Protein AF-A0A0H4TMD2-F1 (afdb_monomer_lite)

Foldseek 3Di:
DVVCCCQVPVCVVCVVVPNQKDKFFDDPPDPCVVVCVPVVVVLPWQKAKKKKWFFDPVQLVPDDDDDDDPQKDKDKDDPVNVVDPLCVVVQVVQVVQDVGPVRCRVFWIWIFMDRNHHTQKIWIQSDGDLAETEIDMDGQDPVCPPVCRSLVRVSVRVVVCVVSNHTYIYMDGPPPVVSVVSCVSNRIHDMDMGMMTMGGNDQLVSLLVVLLSCLQPPVNNVSSVVSPVVSVVVHDDALVSLQSVLVSCVSNVVNVSNVVSNVRSVVRPDDDPPPPVDD

Radius of gyration: 20.63 Å; chains: 1; bounding box: 56×35×53 Å

InterPro domains:
  IPR016181 Acyl-CoA N-acyltransferase [SSF55729] (90-201)
  IPR027365 GNAT acetyltransferase YdfB-like [PF12746] (8-197)
  IPR027365 GNAT acetyltransferase YdfB-like [PTHR31143] (60-202)

pLDDT: mean 93.59, 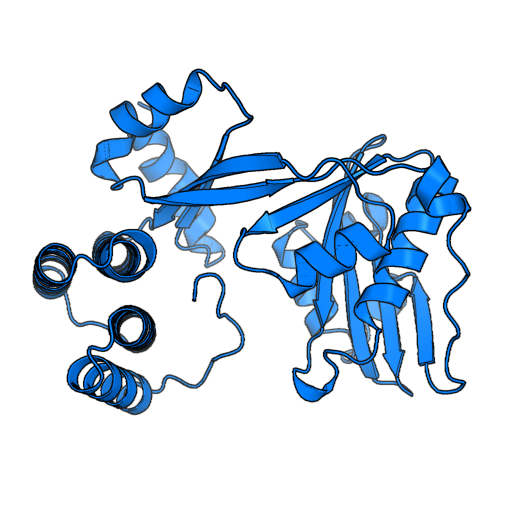std 8.08, range [39.72, 98.75]

Sequence (279 aa):
SLPTFIKEVIAPEAQQIGDDFFQVELLPESKWKQVVEEQLQMFIPKPYTRVTFTFDPESYNKLSKPNMPDEVTVERITIDMLSDKKFAMVRDDIVDFWESTQDFIRNGFGYVVMVHEQVVTSCLSVFATDTDVEIGINTYDLFQRGKGYAWLAARAFLDDCLRQGRTPHWKTEDFRIPSIKLAGKVGFTNLQTYTAYVFPYNELDNFVFTAYHQLRYYSNFYKASEFVQKARTLGDLNAWHHFLLSCGYSLIDRIDLSLKHMNLALDLGWNDVSDIRYV

Secondary structure (DSSP, 8-state):
-HHHHIIIIIHHHHHHTT--EEEEE--TT-THHHHHHHHTGGG--EEEEEEEEEE-HHHHHTSPPPP--TTEEEEE--HHHHTSGGGHHHHHHHHTTSS-HHHHHHH--EEEEEETTEEEEEEEEEEE-SSEEEEEEEE--GGGTTSSHHHHHHHHHHHHHHHHTPEEE-EEETT-HHHHHHHHHTTEEEEEEEEEEEEESSHHHHHHHHHHHHHHHH--HHHHHHHHHHHHHH----HHHHHHHHHHHHTTT-HHHHHHHHHHHHHTT----S--S--

Structure (mmCIF, N/CA/C/O backbone):
data_AF-A0A0H4TMD2-F1
#
_entry.id   AF-A0A0H4TMD2-F1
#
loop_
_atom_site.group_PDB
_atom_site.id
_atom_site.type_symbol
_atom_site.label_atom_id
_atom_site.label_alt_id
_atom_site.label_comp_id
_atom_site.label_asym_id
_atom_site.label_entity_id
_atom_site.label_seq_id
_atom_site.pdbx_PDB_ins_code
_atom_site.Cartn_x
_atom_site.Cartn_y
_atom_site.Cartn_z
_atom_site.occupancy
_atom_site.B_iso_or_equiv
_atom_site.auth_seq_id
_atom_site.auth_comp_id
_atom_site.auth_asym_id
_atom_site.auth_atom_id
_atom_site.pdbx_PDB_model_num
ATOM 1 N N . SER A 1 1 ? 27.228 -12.083 -0.609 1.00 88.88 1 SER A N 1
ATOM 2 C CA . SER A 1 1 ? 27.030 -10.643 -0.314 1.00 88.88 1 SER A CA 1
ATOM 3 C C . SER A 1 1 ? 25.535 -10.369 -0.198 1.00 88.88 1 SER A C 1
ATOM 5 O O . SER A 1 1 ? 24.762 -11.284 -0.469 1.00 88.88 1 SER A O 1
ATOM 7 N N . LEU A 1 2 ? 25.105 -9.161 0.192 1.00 89.69 2 LEU A N 1
ATOM 8 C CA . LEU A 1 2 ? 23.673 -8.831 0.258 1.00 89.69 2 LEU A CA 1
ATOM 9 C C . LEU A 1 2 ? 22.947 -9.068 -1.090 1.00 89.69 2 LEU A C 1
ATOM 11 O O . LEU A 1 2 ? 21.913 -9.732 -1.079 1.00 89.69 2 LEU A O 1
ATOM 15 N N . PRO A 1 3 ? 23.504 -8.680 -2.258 1.00 92.75 3 PRO A N 1
ATOM 16 C CA . PRO A 1 3 ? 22.904 -9.030 -3.545 1.00 92.75 3 PRO A CA 1
ATOM 17 C C . PRO A 1 3 ? 22.761 -10.526 -3.820 1.00 92.75 3 PRO A C 1
ATOM 19 O O . PRO A 1 3 ? 21.748 -10.943 -4.371 1.00 92.75 3 PRO A O 1
ATOM 22 N N . THR A 1 4 ? 23.759 -11.333 -3.443 1.00 94.31 4 THR A N 1
ATOM 23 C CA . THR A 1 4 ? 23.689 -12.797 -3.575 1.00 94.31 4 THR A CA 1
ATOM 24 C C . THR A 1 4 ? 22.532 -13.352 -2.754 1.00 94.31 4 THR A C 1
ATOM 26 O O . THR A 1 4 ? 21.735 -14.113 -3.277 1.00 94.31 4 THR A O 1
ATOM 29 N N . PHE A 1 5 ? 22.397 -12.915 -1.498 1.00 93.94 5 PHE A N 1
ATOM 30 C CA . PHE A 1 5 ? 21.316 -13.364 -0.621 1.00 93.94 5 PHE A CA 1
ATOM 31 C C . PHE A 1 5 ? 19.932 -13.006 -1.183 1.00 93.94 5 PHE A C 1
ATOM 33 O O . PHE A 1 5 ? 19.046 -13.853 -1.221 1.00 93.94 5 PHE A O 1
ATOM 40 N N . ILE A 1 6 ? 19.767 -11.787 -1.705 1.00 93.88 6 ILE A N 1
ATOM 41 C CA . ILE A 1 6 ? 18.520 -11.373 -2.362 1.00 93.88 6 ILE A CA 1
ATOM 42 C C . ILE A 1 6 ? 18.217 -12.261 -3.578 1.00 93.88 6 ILE A C 1
ATOM 44 O O . ILE A 1 6 ? 17.093 -12.721 -3.719 1.00 93.88 6 ILE A O 1
ATOM 48 N N . LYS A 1 7 ? 19.200 -12.526 -4.448 1.00 92.81 7 LYS A N 1
ATOM 49 C CA . LYS A 1 7 ? 18.983 -13.301 -5.684 1.00 92.81 7 LYS A CA 1
ATOM 50 C C . LYS A 1 7 ? 18.773 -14.792 -5.462 1.00 92.81 7 LYS A C 1
ATOM 52 O O . LYS A 1 7 ? 18.050 -15.410 -6.231 1.00 92.81 7 LYS A O 1
ATOM 57 N N . GLU A 1 8 ? 19.464 -15.371 -4.489 1.00 95.06 8 GLU A N 1
ATOM 58 C CA . GLU A 1 8 ? 19.518 -16.825 -4.307 1.00 95.06 8 GLU A CA 1
ATOM 59 C C . GLU A 1 8 ? 18.554 -17.327 -3.229 1.00 95.06 8 GLU A C 1
ATOM 61 O O . GLU A 1 8 ? 18.270 -18.520 -3.202 1.00 95.06 8 GLU A O 1
ATOM 66 N N . VAL A 1 9 ? 18.048 -16.440 -2.363 1.00 94.44 9 VAL A N 1
ATOM 67 C CA . VAL A 1 9 ? 17.140 -16.806 -1.262 1.00 94.44 9 VAL A CA 1
ATOM 68 C C . VAL A 1 9 ? 15.827 -16.034 -1.348 1.00 94.44 9 VAL A C 1
ATOM 70 O O . VAL A 1 9 ? 14.783 -16.640 -1.554 1.00 94.44 9 VAL A O 1
ATOM 73 N N . ILE A 1 10 ? 15.871 -14.698 -1.267 1.00 93.62 10 ILE A N 1
ATOM 74 C CA . ILE A 1 10 ? 14.641 -13.892 -1.164 1.00 93.62 10 ILE A CA 1
ATOM 75 C C . ILE A 1 10 ? 13.818 -13.949 -2.460 1.00 93.62 10 ILE A C 1
ATOM 77 O O . ILE A 1 10 ? 12.627 -14.236 -2.417 1.00 93.62 10 ILE A O 1
ATOM 81 N N . ALA A 1 11 ? 14.443 -13.703 -3.616 1.00 94.06 11 ALA A N 1
ATOM 82 C CA . ALA A 1 11 ? 13.737 -13.656 -4.895 1.00 94.06 11 ALA A CA 1
ATOM 83 C C . ALA A 1 11 ? 13.063 -14.995 -5.251 1.00 94.06 11 ALA A C 1
ATOM 85 O O . ALA A 1 11 ? 11.878 -14.973 -5.575 1.00 94.06 11 ALA A O 1
ATOM 86 N N . PRO A 1 12 ? 13.734 -16.163 -5.142 1.00 94.38 12 PRO A N 1
ATOM 87 C CA . PRO A 1 12 ? 13.090 -17.442 -5.436 1.00 94.38 12 PRO A CA 1
ATOM 88 C C . PRO A 1 12 ? 11.914 -17.781 -4.514 1.00 94.38 12 PRO A C 1
ATOM 90 O O . PRO A 1 12 ? 10.987 -18.451 -4.961 1.00 94.38 12 PRO A O 1
ATOM 93 N N . GLU A 1 13 ? 11.947 -17.364 -3.245 1.00 92.81 13 GLU A N 1
ATOM 94 C CA . GLU A 1 13 ? 10.841 -17.569 -2.299 1.00 92.81 13 GLU A CA 1
ATOM 95 C C . GLU A 1 13 ? 9.658 -16.646 -2.618 1.00 92.81 13 GLU A C 1
ATOM 97 O O . GLU A 1 13 ? 8.529 -17.115 -2.747 1.00 92.81 13 GLU A O 1
ATOM 102 N N . ALA A 1 14 ? 9.919 -15.355 -2.836 1.00 91.62 14 ALA A N 1
ATOM 103 C CA . ALA A 1 14 ? 8.898 -14.364 -3.176 1.00 91.62 14 ALA A CA 1
ATOM 104 C C . ALA A 1 14 ? 8.180 -14.696 -4.499 1.00 91.62 14 ALA A C 1
ATOM 106 O O . ALA A 1 14 ? 6.953 -14.688 -4.586 1.00 91.62 14 ALA A O 1
ATOM 107 N N . GLN A 1 15 ? 8.933 -15.114 -5.519 1.00 90.56 15 GLN A N 1
ATOM 108 C CA . GLN A 1 15 ? 8.369 -15.464 -6.824 1.00 90.56 15 GLN A CA 1
ATOM 109 C C . GLN A 1 15 ? 7.468 -16.710 -6.787 1.00 90.56 15 GLN A C 1
ATOM 111 O O . GLN A 1 15 ? 6.578 -16.837 -7.626 1.00 90.56 15 GLN A O 1
ATOM 116 N N . GLN A 1 16 ? 7.643 -17.623 -5.821 1.00 90.25 16 GLN A N 1
ATOM 117 C CA . GLN A 1 16 ? 6.749 -18.783 -5.663 1.00 90.25 16 GLN A CA 1
ATOM 118 C C . GLN A 1 16 ? 5.335 -18.385 -5.233 1.00 90.25 16 GLN A C 1
ATOM 120 O O . GLN A 1 16 ? 4.387 -19.113 -5.528 1.00 90.25 16 GLN A O 1
ATOM 125 N N . ILE A 1 17 ? 5.198 -17.240 -4.565 1.00 85.81 17 ILE A N 1
ATOM 126 C CA . ILE A 1 17 ? 3.915 -16.693 -4.115 1.00 85.81 17 ILE A CA 1
ATOM 127 C C . ILE A 1 17 ? 3.437 -15.523 -4.988 1.00 85.81 17 ILE A C 1
ATOM 129 O O . ILE A 1 17 ? 2.435 -14.895 -4.669 1.00 85.81 17 ILE A O 1
ATOM 133 N N . GLY A 1 18 ? 4.117 -15.255 -6.110 1.00 86.12 18 GLY A N 1
ATOM 134 C CA . GLY A 1 18 ? 3.751 -14.191 -7.047 1.00 86.12 18 GLY A CA 1
ATOM 135 C C . GLY A 1 18 ? 4.152 -12.781 -6.604 1.00 86.12 18 GLY A C 1
ATOM 136 O O . GLY A 1 18 ? 3.584 -11.812 -7.104 1.00 86.12 18 GLY A O 1
ATOM 137 N N . ASP A 1 19 ? 5.106 -12.650 -5.678 1.00 87.75 19 ASP A N 1
ATOM 138 C CA . ASP A 1 19 ? 5.681 -11.358 -5.306 1.00 87.75 19 ASP A CA 1
ATOM 139 C C . ASP A 1 19 ? 6.945 -11.078 -6.138 1.00 87.75 19 ASP A C 1
ATOM 141 O O . ASP A 1 19 ? 7.992 -11.714 -5.984 1.00 87.75 19 ASP A O 1
ATOM 145 N N . ASP A 1 20 ? 6.827 -10.137 -7.075 1.00 89.69 20 ASP A N 1
ATOM 146 C CA . ASP A 1 20 ? 7.828 -9.874 -8.117 1.00 89.69 20 ASP A CA 1
ATOM 147 C C . ASP A 1 20 ? 8.862 -8.800 -7.735 1.00 89.69 20 ASP A C 1
ATOM 149 O O . ASP A 1 20 ? 9.766 -8.470 -8.518 1.00 89.69 20 ASP A O 1
ATOM 153 N N . PHE A 1 21 ? 8.770 -8.246 -6.527 1.00 91.81 21 PHE A N 1
ATOM 154 C CA . PHE A 1 21 ? 9.709 -7.247 -6.035 1.00 91.81 21 PHE A CA 1
ATOM 155 C C . PHE A 1 21 ? 9.946 -7.380 -4.529 1.00 91.81 21 PHE A C 1
ATOM 157 O O . PHE A 1 21 ? 9.275 -8.119 -3.826 1.00 91.81 21 PHE A O 1
ATOM 164 N N . PHE A 1 22 ? 10.918 -6.632 -4.013 1.00 92.19 22 PHE A N 1
ATOM 165 C CA . PHE A 1 22 ? 11.009 -6.360 -2.581 1.00 92.19 22 PHE A CA 1
ATOM 166 C C . PHE A 1 22 ? 11.066 -4.866 -2.314 1.00 92.19 22 PHE A C 1
ATOM 168 O O . PHE A 1 22 ? 11.487 -4.062 -3.156 1.00 92.19 22 PHE A O 1
ATOM 175 N N . GLN A 1 23 ? 10.666 -4.504 -1.101 1.00 92.31 23 GLN A N 1
ATOM 176 C CA . GLN A 1 23 ? 10.710 -3.144 -0.601 1.00 92.31 23 GLN A CA 1
ATOM 177 C C . GLN A 1 23 ? 11.658 -3.055 0.598 1.00 92.31 23 GLN A C 1
ATOM 179 O O . GLN A 1 23 ? 11.694 -3.935 1.453 1.00 92.31 23 GLN A O 1
ATOM 184 N N . VAL A 1 24 ? 12.417 -1.964 0.679 1.00 92.75 24 VAL A N 1
ATOM 185 C CA . VAL A 1 24 ? 13.227 -1.633 1.856 1.00 92.75 24 VAL A CA 1
ATOM 186 C C . VAL A 1 24 ? 12.766 -0.295 2.404 1.00 92.75 24 VAL A C 1
ATOM 188 O O . VAL A 1 24 ? 12.862 0.726 1.724 1.00 92.75 24 VAL A O 1
ATOM 191 N N . GLU A 1 25 ? 12.289 -0.293 3.643 1.00 91.62 25 GLU A N 1
ATOM 192 C CA . GLU A 1 25 ? 11.924 0.915 4.379 1.00 91.62 25 GLU A CA 1
ATOM 193 C C . GLU A 1 25 ? 13.035 1.299 5.352 1.00 91.62 25 GLU A C 1
ATOM 195 O O . GLU A 1 25 ? 13.487 0.482 6.154 1.00 91.62 25 GLU A O 1
ATOM 200 N N . LEU A 1 26 ? 13.493 2.549 5.281 1.00 88.19 26 LEU A N 1
ATOM 201 C CA . LEU A 1 26 ? 14.533 3.054 6.167 1.00 88.19 26 LEU A CA 1
ATOM 202 C C . LEU A 1 26 ? 13.932 4.020 7.177 1.00 88.19 26 LEU A C 1
ATOM 204 O O . LEU A 1 26 ? 13.277 4.989 6.799 1.00 88.19 26 LEU A O 1
ATOM 208 N N . LEU A 1 27 ? 14.225 3.804 8.459 1.00 79.56 27 LEU A N 1
ATOM 209 C CA . LEU A 1 27 ? 13.929 4.805 9.480 1.00 79.56 27 LEU A CA 1
ATOM 210 C C . LEU A 1 27 ? 14.630 6.137 9.149 1.00 79.56 27 LEU A C 1
ATOM 212 O O . LEU A 1 27 ? 15.712 6.125 8.539 1.00 79.56 27 LEU A O 1
ATOM 216 N N . PRO A 1 28 ? 14.055 7.280 9.568 1.00 73.50 28 PRO A N 1
ATOM 217 C CA . PRO A 1 28 ? 14.739 8.565 9.497 1.00 73.50 28 PRO A CA 1
ATOM 218 C C . PRO A 1 28 ? 16.165 8.469 10.061 1.00 73.50 28 PRO A C 1
ATOM 220 O O . PRO A 1 28 ? 16.400 7.786 11.055 1.00 73.50 28 PRO A O 1
ATOM 223 N N . GLU A 1 29 ? 17.124 9.123 9.398 1.00 74.94 29 GLU A N 1
ATOM 224 C CA . GLU A 1 29 ? 18.547 9.161 9.797 1.00 74.94 29 GLU A CA 1
ATOM 225 C C . GLU A 1 29 ? 19.286 7.805 9.778 1.00 74.94 29 GLU A C 1
ATOM 227 O O . GLU A 1 29 ? 20.385 7.661 10.319 1.00 74.94 29 GLU A O 1
ATOM 232 N N . SER A 1 30 ? 18.727 6.795 9.106 1.00 81.00 30 SER A N 1
ATOM 233 C CA . SER A 1 30 ? 19.354 5.479 9.012 1.00 81.00 30 SER A CA 1
ATOM 234 C C . SER A 1 30 ? 20.681 5.497 8.241 1.00 81.00 30 SER A C 1
ATOM 236 O O . SER A 1 30 ? 20.748 5.858 7.062 1.00 81.00 30 SER A O 1
ATOM 238 N N . LYS A 1 31 ? 21.736 4.967 8.876 1.00 85.88 31 LYS A N 1
ATOM 239 C CA . LYS A 1 31 ? 23.043 4.695 8.242 1.00 85.88 31 LYS A CA 1
ATOM 240 C C . LYS A 1 31 ? 22.951 3.681 7.093 1.00 85.88 31 LYS A C 1
ATOM 242 O O . LYS A 1 31 ? 23.865 3.593 6.279 1.00 85.88 31 LYS A O 1
ATOM 247 N N . TRP A 1 32 ? 21.849 2.934 7.003 1.00 89.38 32 TRP A N 1
ATOM 248 C CA . TRP A 1 32 ? 21.624 1.946 5.949 1.00 89.38 32 TRP A CA 1
ATOM 249 C C . TRP A 1 32 ? 21.330 2.561 4.585 1.00 89.38 32 TRP A C 1
ATOM 251 O O . TRP A 1 32 ? 21.426 1.847 3.590 1.00 89.38 32 TRP A O 1
ATOM 261 N N . LYS A 1 33 ? 21.036 3.867 4.503 1.00 89.38 33 LYS A N 1
ATOM 262 C CA . LYS A 1 33 ? 20.810 4.532 3.214 1.00 89.38 33 LYS A CA 1
ATOM 263 C C . LYS A 1 33 ? 21.987 4.327 2.262 1.00 89.38 33 LYS A C 1
ATOM 265 O O . LYS A 1 33 ? 21.790 3.856 1.148 1.00 89.38 33 LYS A O 1
ATOM 270 N N . GLN A 1 34 ? 23.200 4.600 2.738 1.00 89.44 34 GLN A N 1
ATOM 271 C CA . GLN A 1 34 ? 24.413 4.418 1.945 1.00 89.44 34 GLN A CA 1
ATOM 272 C C . GLN A 1 34 ? 24.611 2.946 1.555 1.00 89.44 34 GLN A C 1
ATOM 274 O O . GLN A 1 34 ? 24.936 2.650 0.413 1.00 89.44 34 GLN A O 1
ATOM 279 N N . VAL A 1 35 ? 24.338 2.009 2.469 1.00 90.81 35 VAL A N 1
ATOM 280 C CA . VAL A 1 35 ? 24.452 0.569 2.185 1.00 90.81 35 VAL A CA 1
ATOM 281 C C . VAL A 1 35 ? 23.502 0.144 1.064 1.00 90.81 35 VAL A C 1
ATOM 283 O O . VAL A 1 35 ? 23.914 -0.589 0.170 1.00 90.81 35 VAL A O 1
ATOM 286 N N . VAL A 1 36 ? 22.255 0.619 1.080 1.00 92.12 36 VAL A N 1
ATOM 287 C CA . VAL A 1 36 ? 21.276 0.349 0.020 1.00 92.12 36 VAL A CA 1
ATOM 288 C C . VAL A 1 36 ? 21.731 0.961 -1.307 1.00 92.12 36 VAL A C 1
ATOM 290 O O . VAL A 1 36 ? 21.777 0.267 -2.321 1.00 92.12 36 VAL A O 1
ATOM 293 N N . GLU A 1 37 ? 22.113 2.238 -1.305 1.00 89.94 37 GLU A N 1
ATOM 294 C CA . GLU A 1 37 ? 22.509 2.968 -2.516 1.00 89.94 37 GLU A CA 1
ATOM 295 C C . GLU A 1 37 ? 23.842 2.491 -3.115 1.00 89.94 37 GLU A C 1
ATOM 297 O O . GLU A 1 37 ? 24.061 2.687 -4.307 1.00 89.94 37 GLU A O 1
ATOM 302 N N . GLU A 1 38 ? 24.725 1.856 -2.338 1.00 91.62 38 GLU A N 1
ATOM 303 C CA . GLU A 1 38 ? 26.017 1.337 -2.811 1.00 91.62 38 GLU A CA 1
ATOM 304 C C . GLU A 1 38 ? 25.982 -0.166 -3.100 1.00 91.62 38 GLU A C 1
ATOM 306 O O . GLU A 1 38 ? 26.404 -0.602 -4.171 1.00 91.62 38 GLU A O 1
ATOM 311 N N . GLN A 1 39 ? 25.467 -0.985 -2.178 1.00 93.62 39 GLN A N 1
ATOM 312 C CA . GLN A 1 39 ? 25.512 -2.442 -2.335 1.00 93.62 39 GLN A CA 1
ATOM 313 C C . GLN A 1 39 ? 24.403 -2.981 -3.237 1.00 93.62 39 GLN A C 1
ATOM 315 O O . GLN A 1 39 ? 24.572 -4.060 -3.803 1.00 93.62 39 GLN A O 1
ATOM 320 N N . LEU A 1 40 ? 23.288 -2.258 -3.401 1.00 93.62 40 LEU A N 1
ATOM 321 C CA . LEU A 1 40 ? 22.152 -2.696 -4.223 1.00 93.62 40 LEU A CA 1
ATOM 322 C C . LEU A 1 40 ? 22.054 -1.967 -5.569 1.00 93.62 40 LEU A C 1
ATOM 324 O O . LEU A 1 40 ? 21.030 -2.070 -6.242 1.00 93.62 40 LEU A O 1
ATOM 328 N N . GLN A 1 41 ? 23.117 -1.286 -6.016 1.00 92.62 41 GLN A N 1
ATOM 329 C CA . GLN A 1 41 ? 23.139 -0.559 -7.298 1.00 92.62 41 GLN A CA 1
ATOM 330 C C . GLN A 1 41 ? 22.732 -1.418 -8.493 1.00 92.62 41 GLN A C 1
ATOM 332 O O . GLN A 1 41 ? 22.067 -0.930 -9.405 1.00 92.62 41 GLN A O 1
ATOM 337 N N . MET A 1 42 ? 23.085 -2.705 -8.474 1.00 90.62 42 MET A N 1
ATOM 338 C CA . MET A 1 42 ? 22.736 -3.629 -9.552 1.00 90.62 42 MET A CA 1
ATOM 339 C C . MET A 1 42 ? 21.225 -3.855 -9.707 1.00 90.62 42 MET A C 1
ATOM 341 O O . MET A 1 42 ? 20.784 -4.251 -10.778 1.00 90.62 42 MET A O 1
ATOM 345 N N . PHE A 1 43 ? 20.436 -3.590 -8.662 1.00 92.88 43 PHE A N 1
ATOM 346 C CA . PHE A 1 43 ? 18.973 -3.646 -8.705 1.00 92.88 43 PHE A CA 1
ATOM 347 C C . PHE A 1 43 ? 18.342 -2.287 -9.033 1.00 92.88 43 PHE A C 1
ATOM 349 O O . PHE A 1 43 ? 17.119 -2.177 -9.081 1.00 92.88 43 PHE A O 1
ATOM 356 N N . ILE A 1 44 ? 19.161 -1.262 -9.296 1.00 95.56 44 ILE A N 1
ATOM 357 C CA . ILE A 1 44 ? 18.741 0.098 -9.652 1.00 95.56 44 ILE A CA 1
ATOM 358 C C . ILE A 1 44 ? 17.782 0.653 -8.585 1.00 95.56 44 ILE A C 1
ATOM 360 O O . ILE A 1 44 ? 16.577 0.712 -8.827 1.00 95.56 44 ILE A O 1
ATOM 364 N N . PRO A 1 45 ? 18.266 1.026 -7.386 1.00 94.44 45 PRO A N 1
ATOM 365 C CA . PRO A 1 45 ? 17.404 1.470 -6.294 1.00 94.44 45 PRO A CA 1
ATOM 366 C C . PRO A 1 45 ? 16.468 2.601 -6.735 1.00 94.44 45 PRO A C 1
ATOM 368 O O . PRO A 1 45 ? 16.918 3.614 -7.269 1.00 94.44 45 PRO A O 1
ATOM 371 N N . LYS A 1 46 ? 15.162 2.422 -6.522 1.00 94.38 46 LYS A N 1
ATOM 372 C CA . LYS A 1 46 ? 14.127 3.403 -6.878 1.00 94.38 46 LYS A CA 1
ATOM 373 C C . LYS A 1 46 ? 13.559 4.016 -5.599 1.00 94.38 46 LYS A C 1
ATOM 375 O O . LYS A 1 46 ? 12.673 3.407 -4.998 1.00 94.38 46 LYS A O 1
ATOM 380 N N . PRO A 1 47 ? 14.094 5.163 -5.140 1.00 93.81 47 PRO A N 1
ATOM 381 C CA . PRO A 1 47 ? 13.642 5.787 -3.906 1.00 93.81 47 PRO A CA 1
ATOM 382 C C . PRO A 1 47 ? 12.252 6.397 -4.080 1.00 93.81 47 PRO A C 1
ATOM 384 O O . PRO A 1 47 ? 11.960 7.012 -5.105 1.00 93.81 47 PRO A O 1
ATOM 387 N N . TYR A 1 48 ? 11.414 6.295 -3.060 1.00 92.75 48 TYR A N 1
ATOM 388 C CA . TYR A 1 48 ? 10.155 7.024 -2.972 1.00 92.75 48 TYR A CA 1
ATOM 389 C C . TYR A 1 48 ? 9.858 7.419 -1.527 1.00 92.75 48 TYR A C 1
ATOM 391 O O . TYR A 1 48 ? 10.468 6.913 -0.579 1.00 92.75 48 TYR A O 1
ATOM 399 N N . THR A 1 49 ? 8.941 8.367 -1.367 1.00 92.75 49 THR A N 1
ATOM 400 C CA . THR A 1 49 ? 8.588 8.921 -0.063 1.00 92.75 49 THR A CA 1
ATOM 401 C C . THR A 1 49 ? 7.448 8.130 0.559 1.00 92.75 49 THR A C 1
ATOM 403 O O . THR A 1 49 ? 6.383 7.958 -0.038 1.00 92.75 49 THR A O 1
ATOM 406 N N . ARG A 1 50 ? 7.655 7.702 1.801 1.00 93.94 50 ARG A N 1
ATOM 407 C CA . ARG A 1 50 ? 6.596 7.218 2.679 1.00 93.94 50 ARG A CA 1
ATOM 408 C C . ARG A 1 50 ? 6.314 8.225 3.774 1.00 93.94 50 ARG A C 1
ATOM 410 O O . ARG A 1 50 ? 7.147 9.067 4.109 1.00 93.94 50 ARG A O 1
ATOM 417 N N . VAL A 1 51 ? 5.119 8.112 4.325 1.00 94.94 51 VAL A N 1
ATOM 418 C CA . VAL A 1 51 ? 4.605 8.916 5.420 1.00 94.94 51 VAL A CA 1
ATOM 419 C C . VAL A 1 51 ? 4.281 7.992 6.581 1.00 94.94 51 VAL A C 1
ATOM 421 O O . VAL A 1 51 ? 3.647 6.957 6.384 1.00 94.94 51 VAL A O 1
ATOM 424 N N . THR A 1 52 ? 4.693 8.384 7.781 1.00 95.50 52 THR A N 1
ATOM 425 C CA . THR A 1 52 ? 4.316 7.746 9.045 1.00 95.50 52 THR A CA 1
ATOM 426 C C . THR A 1 52 ? 3.716 8.780 9.984 1.00 95.50 52 THR A C 1
ATOM 428 O O . THR A 1 52 ? 3.956 9.983 9.846 1.00 95.50 52 THR A O 1
ATOM 431 N N . PHE A 1 53 ? 2.955 8.298 10.958 1.00 96.25 53 PHE A N 1
ATOM 432 C CA . PHE A 1 53 ? 2.307 9.122 11.966 1.00 96.25 53 PHE A CA 1
ATOM 433 C C . PHE A 1 53 ? 2.551 8.573 13.370 1.00 96.25 53 PHE A C 1
ATOM 435 O O . PHE A 1 53 ? 2.990 7.438 13.545 1.00 96.25 53 PHE A O 1
ATOM 442 N N . THR A 1 54 ? 2.210 9.369 14.378 1.00 97.06 54 THR A N 1
ATOM 443 C CA . THR A 1 54 ? 2.130 8.939 15.775 1.00 97.06 54 THR A CA 1
ATOM 444 C C . THR A 1 54 ? 0.680 8.984 16.231 1.00 97.06 54 THR A C 1
ATOM 446 O O . THR A 1 54 ? 0.020 10.015 16.099 1.00 97.06 54 THR A O 1
ATOM 449 N N . PHE A 1 55 ? 0.168 7.879 16.767 1.00 98.12 55 PHE A N 1
ATOM 450 C CA . PHE A 1 55 ? -1.167 7.860 17.353 1.00 98.12 55 PHE A CA 1
ATOM 451 C C . PHE A 1 55 ? -1.190 8.650 18.666 1.00 98.12 55 PHE A C 1
ATOM 453 O O . PHE A 1 55 ? -0.337 8.438 19.525 1.00 98.12 55 PHE A O 1
ATOM 460 N N . ASP A 1 56 ? -2.163 9.549 18.822 1.00 97.50 56 ASP A N 1
ATOM 461 C CA . ASP A 1 56 ? -2.394 10.303 20.055 1.00 97.50 56 ASP A CA 1
ATOM 462 C C . ASP A 1 56 ? -3.712 9.847 20.715 1.00 97.50 56 ASP A C 1
ATOM 464 O O . ASP A 1 56 ? -4.798 10.300 20.321 1.00 97.50 56 ASP A O 1
ATOM 468 N N . PRO A 1 57 ? -3.641 8.970 21.738 1.00 96.00 57 PRO A N 1
ATOM 469 C CA . PRO A 1 57 ? -4.812 8.490 22.465 1.00 96.00 57 PRO A CA 1
ATOM 470 C C . PRO A 1 57 ? -5.658 9.608 23.079 1.00 96.00 57 PRO A C 1
ATOM 472 O O . PRO A 1 57 ? -6.884 9.494 23.132 1.00 96.00 57 PRO A O 1
ATOM 475 N N . GLU A 1 58 ? -5.044 10.698 23.547 1.00 94.56 58 GLU A N 1
ATOM 476 C CA . GLU A 1 58 ? -5.786 11.784 24.187 1.00 94.56 58 GLU A CA 1
ATOM 477 C C . GLU A 1 58 ? -6.621 12.556 23.174 1.00 94.56 58 GLU A C 1
ATOM 479 O O . GLU A 1 58 ? -7.796 12.842 23.427 1.00 94.56 58 GLU A O 1
ATOM 484 N N . SER A 1 59 ? -6.035 12.888 22.022 1.00 92.62 59 SER A N 1
ATOM 485 C CA . SER A 1 59 ? -6.776 13.507 20.923 1.00 92.62 59 SER A CA 1
ATOM 486 C C . SER A 1 59 ? -7.859 12.572 20.395 1.00 92.62 59 SER A C 1
ATOM 488 O O . SER A 1 59 ? -8.990 13.009 20.187 1.00 92.62 59 SER A O 1
ATOM 490 N N . TYR A 1 60 ? -7.557 11.279 20.252 1.00 96.44 60 TYR A N 1
ATOM 491 C CA . TYR A 1 60 ? -8.512 10.274 19.789 1.00 96.44 60 TYR A CA 1
ATOM 492 C C . TYR A 1 60 ? -9.746 10.143 20.692 1.00 96.44 60 TYR A C 1
ATOM 494 O O . TYR A 1 60 ? -10.874 10.072 20.193 1.00 96.44 60 TYR A O 1
ATOM 502 N N . ASN A 1 61 ? -9.540 10.139 22.013 1.00 94.38 61 ASN A N 1
ATOM 503 C CA . ASN A 1 61 ? -10.606 10.013 23.011 1.00 94.38 61 ASN A CA 1
ATOM 504 C C . ASN A 1 61 ? -11.529 11.240 23.069 1.00 94.38 61 ASN A C 1
ATOM 506 O O . ASN A 1 61 ? -12.657 11.136 23.549 1.00 94.38 61 ASN A O 1
ATOM 510 N N . LYS A 1 62 ? -11.077 12.396 22.567 1.00 93.94 62 LYS A N 1
ATOM 511 C CA . LYS A 1 62 ? -11.883 13.624 22.458 1.00 93.94 62 LYS A CA 1
ATOM 512 C C . LYS A 1 62 ? -12.744 13.663 21.189 1.00 93.94 62 LYS A C 1
ATOM 514 O O . LYS A 1 62 ? -13.611 14.529 21.079 1.00 93.94 62 LYS A O 1
ATOM 519 N N . LEU A 1 63 ? -12.512 12.768 20.225 1.00 94.12 63 LEU A N 1
ATOM 520 C CA . LEU A 1 63 ? -13.271 12.735 18.975 1.00 94.12 63 LEU A CA 1
ATOM 521 C C . LEU A 1 63 ? -14.718 12.296 19.221 1.00 94.12 63 LEU A C 1
ATOM 523 O O . LEU A 1 63 ? -14.993 11.388 20.008 1.00 94.12 63 LEU A O 1
ATOM 527 N N . SER A 1 64 ? -15.653 12.915 18.500 1.00 88.94 64 SER A N 1
ATOM 528 C CA . SER A 1 64 ? -17.046 12.481 18.512 1.00 88.94 64 SER A CA 1
ATOM 529 C C . SER A 1 64 ? -17.178 11.080 17.922 1.00 88.94 64 SER A C 1
ATOM 531 O O . SER A 1 64 ? -16.492 10.706 16.965 1.00 88.94 64 SER A O 1
ATOM 533 N N . LYS A 1 65 ? -18.095 10.297 18.495 1.00 84.94 65 LYS A N 1
ATOM 534 C CA . LYS A 1 65 ? -18.432 8.990 17.939 1.00 84.94 65 LYS A CA 1
ATOM 535 C C . LYS A 1 65 ? -19.025 9.167 16.539 1.00 84.94 65 LYS A C 1
ATOM 537 O O . LYS A 1 65 ? -19.821 10.088 16.332 1.00 84.94 65 LYS A O 1
ATOM 542 N N . PRO A 1 66 ? -18.657 8.301 15.586 1.00 83.00 66 PRO A N 1
ATOM 543 C CA . PRO A 1 66 ? -19.273 8.321 14.276 1.00 83.00 66 PRO A CA 1
ATOM 544 C C . PRO A 1 66 ? -20.774 8.047 14.372 1.00 83.00 66 PRO A C 1
ATOM 546 O O . PRO A 1 66 ? -21.193 7.157 15.109 1.00 83.00 66 PRO A O 1
ATOM 549 N N . ASN A 1 67 ? -21.574 8.797 13.610 1.00 84.69 67 ASN A N 1
ATOM 550 C CA . ASN A 1 67 ? -22.959 8.411 13.373 1.00 84.69 67 ASN A CA 1
ATOM 551 C C . ASN A 1 67 ? -22.982 7.251 12.373 1.00 84.69 67 ASN A C 1
ATOM 553 O O . ASN A 1 67 ? -22.241 7.280 11.386 1.00 84.69 67 ASN A O 1
ATOM 557 N N . MET A 1 68 ? -23.822 6.256 12.629 1.00 86.69 68 MET A N 1
ATOM 558 C CA . MET A 1 68 ? -23.924 5.047 11.820 1.00 86.69 68 MET A CA 1
ATOM 559 C C . MET A 1 68 ? -25.320 4.999 11.197 1.00 86.69 68 MET A C 1
ATOM 561 O O . MET A 1 68 ? -26.291 5.071 11.948 1.00 86.69 68 MET A O 1
ATOM 565 N N . PRO A 1 69 ? -25.440 4.944 9.859 1.00 86.69 69 PRO A N 1
ATOM 566 C CA . PRO A 1 69 ? -26.722 4.685 9.211 1.00 86.69 69 PRO A CA 1
ATOM 567 C C . PRO A 1 69 ? -27.273 3.312 9.614 1.00 86.69 69 PRO A C 1
ATOM 569 O O . PRO A 1 69 ? -26.490 2.402 9.887 1.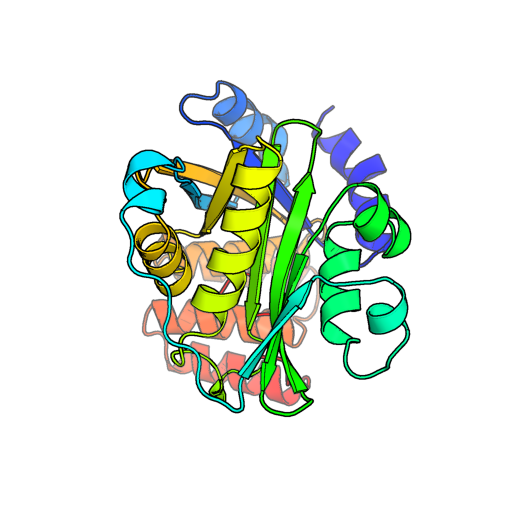00 86.69 69 PRO A O 1
ATOM 572 N N . ASP A 1 70 ? -28.597 3.158 9.615 1.00 87.62 70 ASP A N 1
ATOM 573 C CA . ASP A 1 70 ? -29.271 1.932 10.068 1.00 87.62 70 ASP A CA 1
ATOM 574 C C . ASP A 1 70 ? -28.891 0.702 9.220 1.00 87.62 70 ASP A C 1
ATOM 576 O O . ASP A 1 70 ? -28.861 -0.421 9.717 1.00 87.62 70 ASP A O 1
ATOM 580 N N . GLU A 1 71 ? -28.573 0.906 7.940 1.00 93.12 71 GLU A N 1
ATOM 581 C CA . GLU A 1 71 ? -28.178 -0.140 6.993 1.00 93.12 71 GLU A CA 1
ATOM 582 C C . GLU A 1 71 ? -26.695 -0.545 7.070 1.00 93.12 71 GLU A C 1
ATOM 584 O O . GLU A 1 71 ? -26.245 -1.388 6.286 1.00 93.12 71 GLU A O 1
ATOM 589 N N . VAL A 1 72 ? -25.920 0.077 7.962 1.00 96.12 72 VAL A N 1
ATOM 590 C CA . VAL A 1 72 ? -24.476 -0.138 8.095 1.00 96.12 72 VAL A CA 1
ATOM 591 C C . VAL A 1 72 ? -24.179 -0.868 9.395 1.00 96.12 72 VAL A C 1
ATOM 593 O O . VAL A 1 72 ? -24.577 -0.419 10.466 1.00 96.12 72 VAL A O 1
ATOM 596 N N . THR A 1 73 ? -23.401 -1.947 9.322 1.00 96.69 73 THR A N 1
ATOM 597 C CA . THR A 1 73 ? -22.853 -2.614 10.510 1.00 96.69 73 THR A CA 1
ATOM 598 C C . THR A 1 73 ? -21.331 -2.570 10.502 1.00 96.69 73 THR A C 1
ATOM 600 O O . THR A 1 73 ? -20.688 -2.523 9.451 1.00 96.69 73 THR A O 1
ATOM 603 N N . VAL A 1 74 ? -20.742 -2.556 11.698 1.00 97.62 74 VAL A N 1
ATOM 604 C CA . VAL A 1 74 ? -19.297 -2.693 11.900 1.00 97.62 74 VAL A CA 1
ATOM 605 C C . VAL A 1 74 ? -19.070 -3.911 12.775 1.00 97.62 74 VAL A C 1
ATOM 607 O O . VAL A 1 74 ? -19.505 -3.940 13.926 1.00 97.62 74 VAL A O 1
ATOM 610 N N . GLU A 1 75 ? -18.406 -4.922 12.232 1.00 97.75 75 GLU A N 1
ATOM 611 C CA . GLU A 1 75 ? -18.313 -6.238 12.860 1.00 97.75 75 GLU A CA 1
ATOM 612 C C . GLU A 1 75 ? -16.858 -6.671 12.996 1.00 97.75 75 GLU A C 1
ATOM 614 O O . GLU A 1 75 ? -16.045 -6.473 12.091 1.00 97.75 75 GLU A O 1
ATOM 619 N N . ARG A 1 76 ? -16.515 -7.259 14.147 1.00 98.44 76 ARG A N 1
ATOM 620 C CA . ARG A 1 76 ? -15.202 -7.876 14.349 1.00 98.44 76 ARG A CA 1
ATOM 621 C C . ARG A 1 76 ? -15.132 -9.144 13.508 1.00 98.44 76 ARG A C 1
ATOM 623 O O . ARG A 1 76 ? -16.027 -9.980 13.594 1.00 98.44 76 ARG A O 1
ATOM 630 N N . ILE A 1 77 ? -14.048 -9.305 12.760 1.00 98.56 77 ILE A N 1
ATOM 631 C CA . ILE A 1 77 ? -13.828 -10.490 11.931 1.00 98.56 77 ILE A CA 1
ATOM 632 C C . ILE A 1 77 ? -13.685 -11.721 12.831 1.00 98.56 77 ILE A C 1
ATOM 634 O O . ILE A 1 77 ? -12.904 -11.723 13.786 1.00 98.56 77 ILE A O 1
ATOM 638 N N . THR A 1 78 ? -14.428 -12.776 12.504 1.00 98.19 78 THR A N 1
ATOM 639 C CA . THR A 1 78 ? -14.351 -14.087 13.159 1.00 98.19 78 THR A CA 1
ATOM 640 C C . THR A 1 78 ? -13.994 -15.171 12.148 1.00 98.19 78 THR A C 1
ATOM 642 O O . THR A 1 78 ? -14.152 -14.992 10.941 1.00 98.19 78 THR A O 1
ATOM 645 N N . ILE A 1 79 ? -13.539 -16.327 12.633 1.00 96.69 79 ILE A N 1
ATOM 646 C CA . ILE A 1 79 ? -13.226 -17.462 11.756 1.00 96.69 79 ILE A CA 1
ATOM 647 C C . ILE A 1 79 ? -14.464 -17.980 10.998 1.00 96.69 79 ILE A C 1
ATOM 649 O O . ILE A 1 79 ? -14.361 -18.351 9.830 1.00 96.69 79 ILE A O 1
ATOM 653 N N . ASP A 1 80 ? -15.645 -17.930 11.624 1.00 97.31 80 ASP A N 1
ATOM 654 C CA . ASP A 1 80 ? -16.903 -18.359 11.003 1.00 97.31 80 ASP A CA 1
ATOM 655 C C . ASP A 1 80 ? -17.277 -17.454 9.824 1.00 97.31 80 ASP A C 1
ATOM 657 O O . ASP A 1 80 ? -17.668 -17.945 8.765 1.00 97.31 80 ASP A O 1
ATOM 661 N N . MET A 1 81 ? -17.078 -16.136 9.962 1.00 97.56 81 MET A N 1
ATOM 662 C CA . MET A 1 81 ? -17.260 -15.187 8.858 1.00 97.56 81 MET A CA 1
ATOM 663 C C . MET A 1 81 ? -16.352 -15.530 7.681 1.00 97.56 81 MET A C 1
ATOM 665 O O . MET A 1 81 ? -16.808 -15.591 6.542 1.00 97.56 81 MET A O 1
ATOM 669 N N . LEU A 1 82 ? -15.078 -15.825 7.950 1.00 97.50 82 LEU A N 1
ATOM 670 C CA . LEU A 1 82 ? -14.106 -16.150 6.907 1.00 97.50 82 LEU A CA 1
ATOM 671 C C . LEU A 1 82 ? -14.425 -17.458 6.165 1.00 97.50 82 LEU A C 1
ATOM 673 O O . LEU A 1 82 ? -13.840 -17.693 5.115 1.00 97.50 82 LEU A O 1
ATOM 677 N N . SER A 1 83 ? -15.377 -18.273 6.623 1.00 95.88 83 SER A N 1
ATOM 678 C CA . SER A 1 83 ? -15.850 -19.449 5.875 1.00 95.88 83 SER A CA 1
ATOM 679 C C . SER A 1 83 ? -16.890 -19.108 4.794 1.00 95.88 83 SER A C 1
ATOM 681 O O . SER A 1 83 ? -17.120 -19.904 3.883 1.00 95.88 83 SER A O 1
ATOM 683 N N . ASP A 1 84 ? -17.514 -17.927 4.848 1.00 96.94 84 ASP A N 1
ATOM 684 C CA . ASP A 1 84 ? -18.518 -17.485 3.874 1.00 96.94 84 ASP A CA 1
ATOM 685 C C . ASP A 1 84 ? -17.852 -16.842 2.641 1.00 96.94 84 ASP A C 1
ATOM 687 O O . ASP A 1 84 ? -16.906 -16.051 2.728 1.00 96.94 84 ASP A O 1
ATOM 691 N N . LYS A 1 85 ? -18.365 -17.161 1.448 1.00 95.88 85 LYS A N 1
ATOM 692 C CA . LYS A 1 85 ? -17.894 -16.626 0.164 1.00 95.88 85 LYS A CA 1
ATOM 693 C C . LYS A 1 85 ? -17.901 -15.096 0.099 1.00 95.88 85 LYS A C 1
ATOM 695 O O . LYS A 1 85 ? -17.058 -14.538 -0.597 1.00 95.88 85 LYS A O 1
ATOM 700 N N . LYS A 1 86 ? -18.793 -14.411 0.827 1.00 95.94 86 LYS A N 1
ATOM 701 C CA . LYS A 1 86 ? -18.869 -12.937 0.813 1.00 95.94 86 LYS A CA 1
ATOM 702 C C . LYS A 1 86 ? -17.629 -12.251 1.400 1.00 95.94 86 LYS A C 1
ATOM 704 O O . LYS A 1 86 ? -17.387 -11.090 1.097 1.00 95.94 86 LYS A O 1
ATOM 709 N N . PHE A 1 87 ? -16.826 -12.976 2.180 1.00 97.50 87 PHE A N 1
ATOM 710 C CA . PHE A 1 87 ? -15.565 -12.498 2.752 1.00 97.50 87 PHE A CA 1
ATOM 711 C C . PHE A 1 87 ? -14.333 -12.893 1.924 1.00 97.50 87 PHE A C 1
ATOM 713 O O . PHE A 1 87 ? -13.226 -12.843 2.445 1.00 97.50 87 PHE A O 1
ATOM 720 N N . ALA A 1 88 ? -14.491 -13.287 0.652 1.00 96.56 88 ALA A N 1
ATOM 721 C CA . ALA A 1 88 ? -13.363 -13.667 -0.208 1.00 96.56 88 ALA A CA 1
ATOM 722 C C . ALA A 1 88 ? -12.267 -12.598 -0.259 1.00 96.56 88 ALA A C 1
ATOM 724 O O . ALA A 1 88 ? -11.151 -12.886 0.144 1.00 96.56 88 ALA A O 1
ATOM 725 N N . MET A 1 89 ? -12.618 -11.351 -0.582 1.00 95.44 89 MET A N 1
ATOM 726 C CA . MET A 1 89 ? -11.638 -10.257 -0.638 1.00 95.44 89 MET A CA 1
ATOM 727 C C . MET A 1 89 ? -10.983 -9.964 0.722 1.00 95.44 89 MET A C 1
ATOM 729 O O . MET A 1 89 ? -9.841 -9.533 0.775 1.00 95.44 89 MET A O 1
ATOM 733 N N . VAL A 1 90 ? -11.682 -10.222 1.835 1.00 97.88 90 VAL A N 1
ATOM 734 C CA . VAL A 1 90 ? -11.098 -10.083 3.181 1.00 97.88 90 VAL A CA 1
ATOM 735 C C . VAL A 1 90 ? -10.087 -11.194 3.444 1.00 97.88 90 VAL A C 1
ATOM 737 O O . VAL A 1 90 ? -9.064 -10.940 4.065 1.00 97.88 90 VAL A O 1
ATOM 740 N N . ARG A 1 91 ? -10.359 -12.427 2.993 1.00 97.69 91 ARG A N 1
ATOM 741 C CA . ARG A 1 91 ? -9.386 -13.522 3.080 1.00 97.69 91 ARG A CA 1
ATOM 742 C C . ARG A 1 91 ? -8.155 -13.227 2.239 1.00 97.69 91 ARG A C 1
ATOM 744 O O . ARG A 1 91 ? -7.065 -13.448 2.747 1.00 97.69 91 ARG A O 1
ATOM 751 N N . ASP A 1 92 ? -8.352 -12.722 1.024 1.00 94.50 92 ASP A N 1
ATOM 752 C CA . ASP A 1 92 ? -7.269 -12.350 0.112 1.00 94.50 92 ASP A CA 1
ATOM 753 C C . ASP A 1 92 ? -6.385 -11.269 0.765 1.00 94.50 92 ASP A C 1
ATOM 755 O O . ASP A 1 92 ? -5.198 -11.501 0.967 1.00 94.50 92 ASP A O 1
ATOM 759 N N . ASP A 1 93 ? -6.984 -10.181 1.275 1.00 95.25 93 ASP A N 1
ATOM 760 C CA . ASP A 1 93 ? -6.249 -9.154 2.033 1.00 95.25 93 ASP A CA 1
ATOM 761 C C . ASP A 1 93 ? -5.533 -9.735 3.275 1.00 95.25 93 ASP A C 1
ATOM 763 O O . ASP A 1 93 ? -4.480 -9.246 3.667 1.00 95.25 93 ASP A O 1
ATOM 767 N N . ILE A 1 94 ? -6.104 -10.734 3.964 1.00 97.50 94 ILE A N 1
ATOM 768 C CA . ILE A 1 94 ? -5.465 -11.339 5.146 1.00 97.50 94 ILE A CA 1
ATOM 769 C C . ILE A 1 94 ? -4.214 -12.125 4.743 1.00 97.50 94 ILE A C 1
ATOM 771 O O . ILE A 1 94 ? -3.194 -12.001 5.422 1.00 97.50 94 ILE A O 1
ATOM 775 N N . VAL A 1 95 ? -4.287 -12.937 3.685 1.00 94.44 95 VAL A N 1
ATOM 776 C CA . VAL A 1 95 ? -3.166 -13.802 3.275 1.00 94.44 95 VAL A CA 1
ATOM 777 C C . VAL A 1 95 ? -2.023 -13.034 2.611 1.00 94.44 95 VAL A C 1
ATOM 779 O O . VAL A 1 95 ? -0.910 -13.547 2.564 1.00 94.44 95 VAL A O 1
ATOM 782 N N . ASP A 1 96 ? -2.256 -11.784 2.203 1.00 90.44 96 ASP A N 1
ATOM 783 C CA . ASP A 1 96 ? -1.189 -10.861 1.791 1.00 90.44 96 ASP A CA 1
ATOM 784 C C . ASP A 1 96 ? -0.232 -10.501 2.946 1.00 90.44 96 ASP A C 1
ATOM 786 O O . ASP A 1 96 ? 0.912 -10.112 2.713 1.00 90.44 96 ASP A O 1
ATOM 790 N N . PHE A 1 97 ? -0.680 -10.616 4.204 1.00 93.12 97 PHE A N 1
ATOM 791 C CA . PHE A 1 97 ? 0.095 -10.199 5.383 1.00 93.12 97 PHE A CA 1
ATOM 792 C C . PHE A 1 97 ? 0.311 -11.300 6.424 1.00 93.12 97 PHE A C 1
ATOM 794 O O . PHE A 1 97 ? 1.202 -11.194 7.269 1.00 93.12 97 PHE A O 1
ATOM 801 N N . TRP A 1 98 ? -0.504 -12.350 6.391 1.00 95.75 98 TRP A N 1
ATOM 802 C CA . TRP A 1 98 ? -0.464 -13.462 7.333 1.00 95.75 98 TRP A CA 1
ATOM 803 C C . TRP A 1 98 ? -0.318 -14.779 6.585 1.00 95.75 98 TRP A C 1
ATOM 805 O O . TRP A 1 98 ? -0.950 -14.983 5.558 1.00 95.75 98 TRP A O 1
ATOM 815 N N . GLU A 1 99 ? 0.436 -15.720 7.156 1.00 93.62 99 GLU A N 1
ATOM 816 C CA . GLU A 1 99 ? 0.603 -17.066 6.586 1.00 93.62 99 GLU A CA 1
ATOM 817 C C . GLU A 1 99 ? -0.745 -17.781 6.370 1.00 93.62 99 GLU A C 1
ATOM 819 O O . GLU A 1 99 ? -0.927 -18.519 5.402 1.00 93.62 99 GLU A O 1
ATOM 824 N N . SER A 1 100 ? -1.724 -17.532 7.244 1.00 96.12 100 SER A N 1
ATOM 825 C CA . SER A 1 100 ? -3.084 -18.033 7.082 1.00 96.12 100 SER A CA 1
ATOM 826 C C . SER A 1 100 ? -4.120 -17.181 7.817 1.00 96.12 100 SER A C 1
ATOM 828 O O . SER A 1 100 ? -3.819 -16.430 8.750 1.00 96.12 100 SER A O 1
ATOM 830 N N . THR A 1 101 ? -5.396 -17.379 7.474 1.00 97.44 101 THR A N 1
ATOM 831 C CA . THR A 1 101 ? -6.515 -16.786 8.225 1.00 97.44 101 THR A CA 1
ATOM 832 C C . THR A 1 101 ? -6.549 -17.217 9.693 1.00 97.44 101 THR A C 1
ATOM 834 O O . THR A 1 101 ? -6.977 -16.455 10.557 1.00 97.44 101 THR A O 1
ATOM 837 N N . GLN A 1 102 ? -6.073 -18.423 10.007 1.00 97.31 102 GLN A N 1
ATOM 838 C CA . GLN A 1 102 ? -5.992 -18.946 11.367 1.00 97.31 102 GLN A CA 1
ATOM 839 C C . GLN A 1 102 ? -4.907 -18.223 12.169 1.00 97.31 102 GLN A C 1
ATOM 841 O O . GLN A 1 102 ? -5.094 -17.969 13.361 1.00 97.31 102 GLN A O 1
ATOM 846 N N . ASP A 1 103 ? -3.795 -17.865 11.528 1.00 97.31 103 ASP A N 1
ATOM 847 C CA . ASP A 1 103 ? -2.725 -17.088 12.158 1.00 97.31 103 ASP A CA 1
ATOM 848 C C . ASP A 1 103 ? -3.166 -15.653 12.418 1.00 97.31 103 ASP A C 1
ATOM 850 O O . ASP A 1 103 ? -2.926 -15.137 13.511 1.00 97.31 103 ASP A O 1
ATOM 854 N N . PHE A 1 104 ? -3.910 -15.061 11.482 1.00 98.31 104 PHE A N 1
ATOM 855 C CA . PHE A 1 104 ? -4.564 -13.771 11.681 1.00 98.31 104 PHE A CA 1
ATOM 856 C C . PHE A 1 104 ? -5.541 -13.788 12.862 1.00 98.31 104 PHE A C 1
ATOM 858 O O . PHE A 1 104 ? -5.459 -12.921 13.723 1.00 98.31 104 PHE A O 1
ATOM 865 N N . ILE A 1 105 ? -6.439 -14.775 12.961 1.00 97.88 105 ILE A N 1
ATOM 866 C CA . ILE A 1 105 ? -7.398 -14.851 14.081 1.00 97.88 105 ILE A CA 1
ATOM 867 C C . ILE A 1 105 ? -6.687 -15.057 15.428 1.00 97.88 105 ILE A C 1
ATOM 869 O O . ILE A 1 105 ? -7.169 -14.583 16.457 1.00 97.88 105 ILE A O 1
ATOM 873 N N . ARG A 1 106 ? -5.557 -15.775 15.436 1.00 96.75 106 ARG A N 1
ATOM 874 C CA . ARG A 1 106 ? -4.802 -16.082 16.656 1.00 96.75 106 ARG A CA 1
ATOM 875 C C . ARG A 1 106 ? -3.962 -14.907 17.153 1.00 96.75 106 ARG A C 1
ATOM 877 O O . ARG A 1 106 ? -3.901 -14.688 18.359 1.00 96.75 106 ARG A O 1
ATOM 884 N N . ASN A 1 107 ? -3.298 -14.198 16.245 1.00 96.56 107 ASN A N 1
ATOM 885 C CA . ASN A 1 107 ? -2.269 -13.211 16.588 1.00 96.56 107 ASN A CA 1
ATOM 886 C C . ASN A 1 107 ? -2.685 -11.766 16.256 1.00 96.56 107 ASN A C 1
ATOM 888 O O . ASN A 1 107 ? -2.224 -10.817 16.896 1.00 96.56 107 ASN A O 1
ATOM 892 N N . GLY A 1 108 ? -3.560 -11.599 15.267 1.00 97.50 108 GLY A N 1
ATOM 893 C CA . GLY A 1 108 ? -4.091 -10.327 14.801 1.00 97.50 108 GLY A CA 1
ATOM 894 C C . GLY A 1 108 ? -5.558 -10.114 15.176 1.00 97.50 108 GLY A C 1
ATOM 895 O O . GLY A 1 108 ? -6.130 -10.781 16.041 1.00 97.50 108 GLY A O 1
ATOM 896 N N . PHE A 1 109 ? -6.167 -9.119 14.541 1.00 98.56 109 PHE A N 1
ATOM 897 C CA . PHE A 1 109 ? -7.601 -8.850 14.573 1.00 98.56 109 PHE A CA 1
ATOM 898 C C . PHE A 1 109 ? -7.970 -7.871 13.457 1.00 98.56 109 PHE A C 1
ATOM 900 O O . PHE A 1 109 ? -7.123 -7.234 12.832 1.00 98.56 109 PHE A O 1
ATOM 907 N N . GLY A 1 110 ? -9.264 -7.719 13.214 1.00 98.50 110 GLY A N 1
ATOM 908 C CA . GLY A 1 110 ? -9.747 -6.741 12.260 1.00 98.50 110 GLY A CA 1
ATOM 909 C C . GLY A 1 110 ? -11.248 -6.572 12.329 1.00 98.50 110 GLY A C 1
ATOM 910 O O . GLY A 1 110 ? -11.953 -7.305 13.030 1.00 98.50 110 GLY A O 1
ATOM 911 N N . TYR A 1 111 ? -11.714 -5.583 11.589 1.00 98.75 111 TYR A N 1
ATOM 912 C CA . TYR A 1 111 ? -13.108 -5.201 11.503 1.00 98.75 111 TYR A CA 1
ATOM 913 C C . TYR A 1 111 ? -13.512 -5.052 10.046 1.00 98.75 111 TYR A C 1
ATOM 915 O O . TYR A 1 111 ? -12.742 -4.568 9.218 1.00 98.75 111 TYR A O 1
ATOM 923 N N . VAL A 1 112 ? -14.745 -5.436 9.751 1.00 98.62 112 VAL A N 1
ATOM 924 C CA . VAL A 1 112 ? -15.395 -5.165 8.474 1.00 98.62 112 VAL A CA 1
ATOM 925 C C . VAL A 1 112 ? -16.506 -4.149 8.666 1.00 98.62 112 VAL A C 1
ATOM 927 O O . VAL A 1 112 ? -17.131 -4.081 9.725 1.00 98.62 112 VAL A O 1
ATOM 930 N N . VAL A 1 113 ? -16.763 -3.376 7.620 1.00 98.19 113 VAL A N 1
ATOM 931 C CA . VAL A 1 113 ? -17.989 -2.594 7.490 1.00 98.19 113 VAL A CA 1
ATOM 932 C C . VAL A 1 113 ? -18.854 -3.261 6.441 1.00 98.19 113 VAL A C 1
ATOM 934 O O . VAL A 1 113 ? -18.428 -3.426 5.291 1.00 98.19 113 VAL A O 1
ATOM 937 N N . MET A 1 114 ? -20.062 -3.622 6.853 1.00 96.88 114 MET A N 1
ATOM 938 C CA . MET A 1 114 ? -21.075 -4.198 5.986 1.00 96.88 114 MET A CA 1
ATOM 939 C C . MET A 1 114 ? -22.113 -3.136 5.656 1.00 96.88 114 MET A C 1
ATOM 941 O O . MET A 1 114 ? -22.509 -2.351 6.517 1.00 96.88 114 MET A O 1
ATOM 945 N N . VAL A 1 115 ? -22.570 -3.127 4.409 1.00 95.56 115 VAL A N 1
ATOM 946 C CA . VAL A 1 115 ? -23.732 -2.340 3.989 1.00 95.56 115 VAL A CA 1
ATOM 947 C C . VAL A 1 115 ? -24.778 -3.328 3.501 1.00 95.56 115 VAL A C 1
ATOM 949 O O . VAL A 1 115 ? -24.549 -4.046 2.524 1.00 95.56 115 VAL A O 1
ATOM 952 N N . HIS A 1 116 ? -25.908 -3.392 4.205 1.00 87.94 116 HIS A N 1
ATOM 953 C CA . HIS A 1 116 ?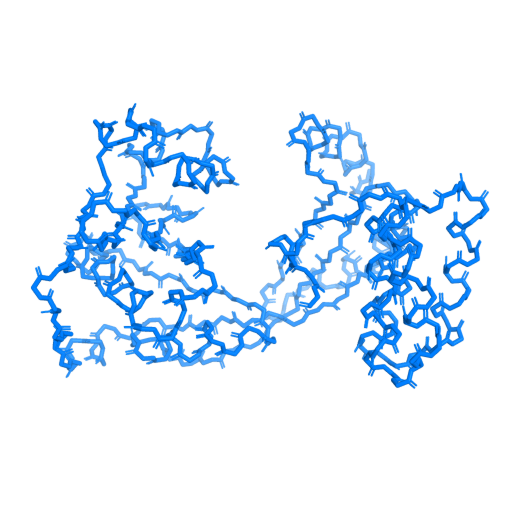 -26.857 -4.506 4.142 1.00 87.94 116 HIS A CA 1
ATOM 954 C C . HIS A 1 116 ? -26.173 -5.846 4.481 1.00 87.94 116 HIS A C 1
ATOM 956 O O . HIS A 1 116 ? -25.998 -6.164 5.650 1.00 87.94 116 HIS A O 1
ATOM 962 N N . GLU A 1 117 ? -25.732 -6.614 3.481 1.00 90.06 117 GLU A N 1
ATOM 963 C CA . GLU A 1 117 ? -25.057 -7.913 3.666 1.00 90.06 117 GLU A CA 1
ATOM 964 C C . GLU A 1 117 ? -23.734 -8.024 2.893 1.00 90.06 117 GLU A C 1
ATOM 966 O O . GLU A 1 117 ? -23.134 -9.100 2.816 1.00 90.06 117 GLU A O 1
ATOM 971 N N . GLN A 1 118 ? -23.265 -6.921 2.307 1.00 94.62 118 GLN A N 1
ATOM 972 C CA . GLN A 1 118 ? -22.053 -6.894 1.495 1.00 94.62 118 GLN A CA 1
ATOM 973 C C . GLN A 1 118 ? -20.892 -6.289 2.275 1.00 94.62 118 GLN A C 1
ATOM 975 O O . GLN A 1 118 ? -21.038 -5.222 2.871 1.00 94.62 118 GLN A O 1
ATOM 980 N N . VAL A 1 119 ? -19.734 -6.955 2.233 1.00 97.12 119 VAL A N 1
ATOM 981 C CA . VAL A 1 119 ? -18.490 -6.403 2.776 1.00 97.12 119 VAL A CA 1
ATOM 982 C C . VAL A 1 119 ? -18.046 -5.253 1.880 1.00 97.12 119 VAL A C 1
ATOM 984 O O . VAL A 1 119 ? -17.776 -5.452 0.697 1.00 97.12 119 VAL A O 1
ATOM 987 N N . VAL A 1 120 ? -17.956 -4.050 2.441 1.00 97.25 120 VAL A N 1
ATOM 988 C CA . VAL A 1 120 ? -17.559 -2.848 1.693 1.00 97.25 120 VAL A CA 1
ATOM 989 C C . VAL A 1 120 ? -16.142 -2.403 2.037 1.00 97.25 120 VAL A C 1
ATOM 991 O O . VAL A 1 120 ? -15.394 -1.962 1.160 1.00 97.25 120 VAL A O 1
ATOM 994 N N . THR A 1 121 ? -15.762 -2.532 3.304 1.00 98.19 121 THR A N 1
ATOM 995 C CA . THR A 1 121 ? -14.459 -2.103 3.812 1.00 98.19 121 THR A CA 1
ATOM 996 C C . THR A 1 121 ? -13.939 -3.112 4.823 1.00 98.19 121 THR A C 1
ATOM 998 O O . THR A 1 121 ? -14.708 -3.589 5.656 1.00 98.19 121 THR A O 1
ATOM 1001 N N . SER A 1 122 ? -12.635 -3.370 4.800 1.00 98.44 122 SER A N 1
ATOM 1002 C CA . SER A 1 122 ? -11.898 -4.063 5.856 1.00 98.44 122 SER A CA 1
ATOM 1003 C C . SER A 1 122 ? -10.911 -3.106 6.531 1.00 98.44 122 SER A C 1
ATOM 1005 O O . SER A 1 122 ? -10.407 -2.161 5.920 1.00 98.44 122 SER A O 1
ATOM 1007 N N . CYS A 1 123 ? -10.652 -3.340 7.812 1.00 98.69 123 CYS A N 1
ATOM 1008 C CA . CYS A 1 123 ? -9.564 -2.745 8.573 1.00 98.69 123 CYS A CA 1
ATOM 1009 C C . CYS A 1 123 ? -8.884 -3.866 9.359 1.00 98.69 123 CYS A C 1
ATOM 1011 O O . CYS A 1 123 ? -9.487 -4.439 10.269 1.00 98.69 123 CYS A O 1
ATOM 1013 N N . LEU A 1 124 ? -7.667 -4.218 8.964 1.00 98.69 124 LEU A N 1
ATOM 1014 C CA . LEU A 1 124 ? -6.930 -5.388 9.425 1.00 98.69 124 LEU A CA 1
ATOM 1015 C C . LEU A 1 124 ? -5.673 -4.960 10.180 1.00 98.69 124 LEU A C 1
ATOM 1017 O O . LEU A 1 124 ? -5.051 -3.952 9.848 1.00 98.69 124 LEU A O 1
ATOM 1021 N N . SER A 1 125 ? -5.251 -5.769 11.150 1.00 98.38 125 SER A N 1
ATOM 1022 C CA . SER A 1 125 ? -3.879 -5.725 11.645 1.00 98.38 125 SER A CA 1
ATOM 1023 C C . SER A 1 125 ? -2.985 -6.409 10.612 1.00 98.38 125 SER A C 1
ATOM 1025 O O . SER A 1 125 ? -2.947 -7.637 10.564 1.00 98.38 125 SER A O 1
ATOM 1027 N N . VAL A 1 126 ? -2.294 -5.645 9.771 1.00 96.94 126 VAL A N 1
ATOM 1028 C CA . VAL A 1 126 ? -1.384 -6.186 8.737 1.00 96.94 126 VAL A CA 1
ATOM 1029 C C . VAL A 1 126 ? -0.021 -6.582 9.310 1.00 96.94 126 VAL A C 1
ATOM 1031 O O . VAL A 1 126 ? 0.771 -7.261 8.675 1.00 96.94 126 VAL A O 1
ATOM 1034 N N . PHE A 1 127 ? 0.238 -6.189 10.551 1.00 95.69 127 PHE A N 1
ATOM 1035 C CA . PHE A 1 127 ? 1.308 -6.704 11.392 1.00 95.69 127 PHE A CA 1
ATOM 1036 C C . PHE A 1 127 ? 0.866 -6.557 12.848 1.00 95.69 127 PHE A C 1
ATOM 1038 O O . PHE A 1 127 ? 0.196 -5.575 13.183 1.00 95.69 127 PHE A O 1
ATOM 1045 N N . ALA A 1 128 ? 1.211 -7.503 13.720 1.00 97.12 128 ALA A N 1
ATOM 1046 C CA . ALA A 1 128 ? 0.887 -7.398 15.138 1.00 97.12 128 ALA A CA 1
ATOM 1047 C C . ALA A 1 128 ? 1.929 -8.077 16.031 1.00 97.12 128 ALA A C 1
ATOM 1049 O O . ALA A 1 128 ? 2.422 -9.164 15.735 1.00 97.12 128 ALA A O 1
ATOM 1050 N N . THR A 1 129 ? 2.199 -7.438 17.162 1.00 96.62 129 THR A N 1
ATOM 1051 C CA . THR A 1 129 ? 2.901 -7.986 18.323 1.00 96.62 129 THR A CA 1
ATOM 1052 C C . THR A 1 129 ? 1.992 -7.870 19.551 1.00 96.62 129 THR A C 1
ATOM 1054 O O . THR A 1 129 ? 0.835 -7.446 19.461 1.00 96.62 129 THR A O 1
ATOM 1057 N N . ASP A 1 130 ? 2.511 -8.220 20.727 1.00 94.88 130 ASP A N 1
ATOM 1058 C CA . ASP A 1 130 ? 1.791 -8.016 21.985 1.00 94.88 130 ASP A CA 1
ATOM 1059 C C . ASP A 1 130 ? 1.531 -6.534 22.291 1.00 94.88 130 ASP A C 1
ATOM 1061 O O . ASP A 1 130 ? 0.543 -6.221 22.957 1.00 94.88 130 ASP A O 1
ATOM 1065 N N . THR A 1 131 ? 2.384 -5.633 21.793 1.00 97.25 131 THR A N 1
ATOM 1066 C CA . THR A 1 131 ? 2.382 -4.199 22.123 1.00 97.25 131 THR A CA 1
ATOM 1067 C C . THR A 1 131 ? 2.033 -3.294 20.952 1.00 97.25 131 THR A C 1
ATOM 1069 O O . THR A 1 131 ? 1.552 -2.187 21.182 1.00 97.25 131 THR A O 1
ATOM 1072 N N . ASP A 1 132 ? 2.246 -3.733 19.715 1.00 98.00 132 ASP A N 1
ATOM 1073 C CA . ASP A 1 132 ? 2.201 -2.885 18.525 1.00 98.00 132 ASP A CA 1
ATOM 1074 C C . ASP A 1 132 ? 1.382 -3.540 17.418 1.00 98.00 132 ASP A C 1
ATOM 1076 O O . ASP A 1 132 ? 1.443 -4.752 17.223 1.00 98.00 132 ASP A O 1
ATOM 1080 N N . VAL A 1 133 ? 0.627 -2.741 16.666 1.00 98.12 133 VAL A N 1
ATOM 1081 C CA . VAL A 1 133 ? -0.121 -3.217 15.495 1.00 98.12 133 VAL A CA 1
ATOM 1082 C C . VAL A 1 133 ? -0.001 -2.236 14.341 1.00 98.12 133 VAL A C 1
ATOM 1084 O O . VAL A 1 133 ? -0.144 -1.038 14.545 1.00 98.12 133 VAL A O 1
ATOM 1087 N N . GLU A 1 134 ? 0.241 -2.719 13.127 1.00 97.81 134 GLU A N 1
ATOM 1088 C CA . GLU A 1 134 ? 0.156 -1.900 11.912 1.00 97.81 134 GLU A CA 1
ATOM 1089 C C . GLU A 1 134 ? -1.238 -2.063 11.304 1.00 97.81 134 GLU A C 1
ATOM 1091 O O . GLU A 1 134 ? -1.739 -3.182 11.160 1.00 97.81 134 GLU A O 1
ATOM 1096 N N . ILE A 1 135 ? -1.871 -0.943 10.966 1.00 98.00 135 ILE A N 1
ATOM 1097 C CA . ILE A 1 135 ? -3.214 -0.909 10.387 1.00 98.00 135 ILE A CA 1
ATOM 1098 C C . ILE A 1 135 ? -3.163 -0.981 8.856 1.00 98.00 135 ILE A C 1
ATOM 1100 O O . ILE A 1 135 ? -2.414 -0.252 8.210 1.00 98.00 135 ILE A O 1
ATOM 1104 N N . GLY A 1 136 ? -4.009 -1.817 8.258 1.00 97.56 136 GLY A N 1
ATOM 1105 C CA . GLY A 1 136 ? -4.275 -1.828 6.819 1.00 97.56 136 GLY A CA 1
ATOM 1106 C C . GLY A 1 136 ? -5.765 -1.688 6.556 1.00 97.56 136 GLY A C 1
ATOM 1107 O O . GLY A 1 136 ? -6.574 -2.334 7.215 1.00 97.56 136 GLY A O 1
ATOM 1108 N N . ILE A 1 137 ? -6.146 -0.821 5.618 1.00 97.69 137 ILE A N 1
ATOM 1109 C CA . ILE A 1 137 ? -7.553 -0.538 5.315 1.00 97.69 137 ILE A CA 1
ATOM 1110 C C . ILE A 1 137 ? -7.785 -0.645 3.820 1.00 97.69 137 ILE A C 1
ATOM 1112 O O . ILE A 1 137 ? -7.123 0.046 3.042 1.00 97.69 137 ILE A O 1
ATOM 1116 N N . ASN A 1 138 ? -8.794 -1.422 3.438 1.00 95.81 138 ASN A N 1
ATOM 1117 C CA . ASN A 1 138 ? -9.236 -1.526 2.058 1.00 95.81 138 ASN A CA 1
ATOM 1118 C C . ASN A 1 138 ? -10.720 -1.161 1.931 1.00 95.81 138 ASN A C 1
ATOM 1120 O O . ASN A 1 138 ? -11.533 -1.447 2.804 1.00 95.81 138 ASN A O 1
ATOM 1124 N N . THR A 1 139 ? -11.083 -0.475 0.849 1.00 95.44 139 THR A N 1
ATOM 1125 C CA . THR A 1 139 ? -12.481 -0.260 0.444 1.00 95.44 139 THR A CA 1
ATOM 1126 C C . THR A 1 139 ? -12.605 -0.752 -0.983 1.00 95.44 139 THR A C 1
ATOM 1128 O O . THR A 1 139 ? -12.077 -0.110 -1.902 1.00 95.44 139 THR A O 1
ATOM 1131 N N . TYR A 1 140 ? -13.268 -1.899 -1.115 1.00 92.56 140 TYR A N 1
ATOM 1132 C CA . TYR A 1 140 ? -13.181 -2.779 -2.277 1.00 92.56 140 TYR A CA 1
ATOM 1133 C C . TYR A 1 140 ? -13.809 -2.171 -3.528 1.00 92.56 140 TYR A C 1
ATOM 1135 O O . TYR A 1 140 ? -13.229 -2.207 -4.607 1.00 92.56 140 TYR A O 1
ATOM 1143 N N . ASP A 1 141 ? -14.974 -1.546 -3.371 1.00 90.00 141 ASP A N 1
ATOM 1144 C CA . ASP A 1 141 ? -15.680 -0.898 -4.469 1.00 90.00 141 ASP A CA 1
ATOM 1145 C C . ASP A 1 141 ? -15.377 0.611 -4.503 1.00 90.00 141 ASP A C 1
ATOM 1147 O O . ASP A 1 141 ? -15.586 1.344 -3.527 1.00 90.00 141 ASP A O 1
ATOM 1151 N N . LEU A 1 142 ? -14.915 1.093 -5.662 1.00 86.38 142 LEU A N 1
ATOM 1152 C CA . LEU A 1 142 ? -14.665 2.509 -5.926 1.00 86.38 142 LEU A CA 1
ATOM 1153 C C . LEU A 1 142 ? -15.909 3.376 -5.680 1.00 86.38 142 LEU A C 1
ATOM 1155 O O . LEU A 1 142 ? -15.772 4.478 -5.146 1.00 86.38 142 LEU A O 1
ATOM 1159 N N . PHE A 1 143 ? -17.114 2.880 -5.983 1.00 90.00 143 PHE A N 1
ATOM 1160 C CA . PHE A 1 143 ? -18.375 3.601 -5.762 1.00 90.00 143 PHE A CA 1
ATOM 1161 C C . PHE A 1 143 ? -18.755 3.731 -4.282 1.00 90.00 143 PHE A C 1
ATOM 1163 O O . PHE A 1 143 ? -19.659 4.499 -3.934 1.00 90.00 143 PHE A O 1
ATOM 1170 N N . GLN A 1 144 ? -18.082 2.998 -3.394 1.00 91.06 144 GLN A N 1
ATOM 1171 C CA . GLN A 1 144 ? -18.284 3.079 -1.948 1.00 91.06 144 GLN A CA 1
ATOM 1172 C C . GLN A 1 144 ? -17.291 4.022 -1.258 1.00 91.06 144 GLN A C 1
ATOM 1174 O O . GLN A 1 144 ? -17.490 4.407 -0.100 1.00 91.06 144 GLN A O 1
ATOM 1179 N N . ARG A 1 145 ? -16.232 4.447 -1.957 1.00 90.75 145 ARG A N 1
ATOM 1180 C CA . ARG A 1 145 ? -15.253 5.399 -1.420 1.00 90.75 145 ARG A CA 1
ATOM 1181 C C . ARG A 1 145 ? -15.901 6.767 -1.183 1.00 90.75 145 ARG A C 1
ATOM 1183 O O . ARG A 1 145 ? -16.841 7.172 -1.857 1.00 90.75 145 ARG A O 1
ATOM 1190 N N . GLY A 1 146 ? -15.405 7.487 -0.176 1.00 90.31 146 GLY A N 1
ATOM 1191 C CA . GLY A 1 146 ? -15.925 8.809 0.203 1.00 90.31 146 GLY A CA 1
ATOM 1192 C C . GLY A 1 146 ? -17.188 8.798 1.077 1.00 90.31 146 GLY A C 1
ATOM 1193 O O . GLY A 1 146 ? -17.582 9.856 1.555 1.00 90.31 146 GLY A O 1
ATOM 1194 N N . LYS A 1 147 ? -17.776 7.628 1.368 1.00 93.38 147 LYS A N 1
ATOM 1195 C CA . LYS A 1 147 ? -18.982 7.492 2.215 1.00 93.38 147 LYS A CA 1
ATOM 1196 C C . LYS A 1 147 ? -18.703 7.329 3.716 1.00 93.38 147 LYS A C 1
ATOM 1198 O O . LYS A 1 147 ? -19.626 7.256 4.515 1.00 93.38 147 LYS A O 1
ATOM 1203 N N . GLY A 1 148 ? -17.431 7.288 4.119 1.00 94.50 148 GLY A N 1
ATOM 1204 C CA . GLY A 1 148 ? -17.027 7.214 5.529 1.00 94.50 148 GLY A CA 1
ATOM 1205 C C . GLY A 1 148 ? -16.829 5.804 6.098 1.00 94.50 148 GLY A C 1
ATOM 1206 O O . GLY A 1 148 ? -16.467 5.692 7.263 1.00 94.50 148 GLY A O 1
ATOM 1207 N N . TYR A 1 149 ? -16.969 4.737 5.307 1.00 96.56 149 TYR A N 1
ATOM 1208 C CA . TYR A 1 149 ? -16.805 3.357 5.791 1.00 96.56 149 TYR A CA 1
ATOM 1209 C C . TYR A 1 149 ? -15.390 3.047 6.307 1.00 96.56 149 TYR A C 1
ATOM 1211 O O . TYR A 1 149 ? -15.245 2.526 7.407 1.00 96.56 149 TYR A O 1
ATOM 1219 N N . ALA A 1 150 ? -14.339 3.490 5.609 1.00 97.06 150 ALA A N 1
ATOM 1220 C CA . ALA A 1 150 ? -12.955 3.405 6.098 1.00 97.06 150 ALA A CA 1
ATOM 1221 C C . ALA A 1 150 ? -12.757 4.072 7.471 1.00 97.06 150 ALA A C 1
ATOM 1223 O O . ALA A 1 150 ? -11.999 3.589 8.306 1.00 97.06 150 ALA A O 1
ATOM 1224 N N . TRP A 1 151 ? -13.483 5.162 7.735 1.00 96.69 151 TRP A N 1
ATOM 1225 C CA . TRP A 1 151 ? -13.461 5.836 9.030 1.00 96.69 151 TRP A CA 1
ATOM 1226 C C . TRP A 1 151 ? -14.163 5.030 10.124 1.00 96.69 151 TRP A C 1
ATOM 1228 O O . TRP A 1 151 ? -13.629 4.943 11.226 1.00 96.69 151 TRP A O 1
ATOM 1238 N N . LEU A 1 152 ? -15.298 4.396 9.821 1.00 97.38 152 LEU A N 1
ATOM 1239 C CA . LEU A 1 152 ? -15.983 3.490 10.750 1.00 97.38 152 LEU A CA 1
ATOM 1240 C C . LEU A 1 152 ? -15.105 2.286 11.120 1.00 97.38 152 LEU A C 1
ATOM 1242 O O . LEU A 1 152 ? -14.924 2.004 12.305 1.00 97.38 152 LEU A O 1
ATOM 1246 N N . ALA A 1 153 ? -14.512 1.633 10.117 1.00 97.94 153 ALA A N 1
ATOM 1247 C CA . ALA A 1 153 ? -13.634 0.480 10.309 1.00 97.94 153 ALA A CA 1
ATOM 1248 C C . ALA A 1 153 ? -12.398 0.842 11.150 1.00 97.94 153 ALA A C 1
ATOM 1250 O O . ALA A 1 153 ? -12.077 0.153 12.117 1.00 97.94 153 ALA A O 1
ATOM 1251 N N . ALA A 1 154 ? -11.743 1.966 10.826 1.00 98.06 154 ALA A N 1
ATOM 1252 C CA . ALA A 1 154 ? -10.593 2.466 11.575 1.00 98.06 154 ALA A CA 1
ATOM 1253 C C . ALA A 1 154 ? -10.948 2.769 13.036 1.00 98.06 154 ALA A C 1
ATOM 1255 O O . ALA A 1 154 ? -10.212 2.381 13.934 1.00 98.06 154 ALA A O 1
ATOM 1256 N N . ARG A 1 155 ? -12.087 3.425 13.300 1.00 97.56 155 ARG A N 1
ATOM 1257 C CA . ARG A 1 155 ? -12.532 3.724 14.673 1.00 97.56 155 ARG A CA 1
ATOM 1258 C C . ARG A 1 155 ? -12.746 2.450 15.492 1.00 97.56 155 ARG A C 1
ATOM 1260 O O . ARG A 1 155 ? -12.241 2.369 16.604 1.00 97.56 155 ARG A O 1
ATOM 1267 N N . ALA A 1 156 ? -13.431 1.447 14.943 1.00 97.81 156 ALA A N 1
ATOM 1268 C CA . ALA A 1 156 ? -13.638 0.183 15.652 1.00 97.81 156 ALA A CA 1
ATOM 1269 C C . ALA A 1 156 ? -12.313 -0.544 15.944 1.00 97.81 156 ALA A C 1
ATOM 1271 O O . ALA A 1 156 ? -12.104 -1.033 17.053 1.00 97.81 156 ALA A O 1
ATOM 1272 N N . PHE A 1 157 ? -11.392 -0.545 14.978 1.00 98.56 157 PHE A N 1
ATOM 1273 C CA . PHE A 1 157 ? -10.054 -1.111 15.143 1.00 98.56 157 PHE A CA 1
ATOM 1274 C C . PHE A 1 157 ? -9.244 -0.397 16.237 1.00 98.56 157 PHE A C 1
ATOM 1276 O O . PHE A 1 157 ? -8.651 -1.045 17.098 1.00 98.56 157 PHE A O 1
ATOM 1283 N N . LEU A 1 158 ? -9.238 0.938 16.240 1.00 98.31 158 LEU A N 1
ATOM 1284 C CA . LEU A 1 158 ? -8.482 1.750 17.199 1.00 98.31 158 LEU A CA 1
ATOM 1285 C C . LEU A 1 158 ? -9.075 1.692 18.613 1.00 98.31 158 LEU A C 1
ATOM 1287 O O . LEU A 1 158 ? -8.320 1.645 19.584 1.00 98.31 158 LEU A O 1
ATOM 1291 N N . ASP A 1 159 ? -10.404 1.632 18.740 1.00 97.62 159 ASP A N 1
ATOM 1292 C CA . ASP A 1 159 ? -11.067 1.380 20.025 1.00 97.62 159 ASP A CA 1
ATOM 1293 C C . ASP A 1 159 ? -10.604 0.032 20.614 1.00 97.62 159 ASP A C 1
ATOM 1295 O O . ASP A 1 159 ? -10.350 -0.074 21.817 1.00 97.62 159 ASP A O 1
ATOM 1299 N N . ASP A 1 160 ? -10.426 -0.990 19.767 1.00 97.88 160 ASP A N 1
ATOM 1300 C CA . ASP A 1 160 ? -9.926 -2.297 20.192 1.00 97.88 160 ASP A CA 1
ATOM 1301 C C . ASP A 1 160 ? -8.434 -2.277 20.565 1.00 97.88 160 ASP A C 1
ATOM 1303 O O . ASP A 1 160 ? -8.045 -2.894 21.558 1.00 97.88 160 ASP A O 1
ATOM 1307 N N . CYS A 1 161 ? -7.611 -1.508 19.840 1.00 98.00 161 CYS A N 1
ATOM 1308 C CA . CYS A 1 161 ? 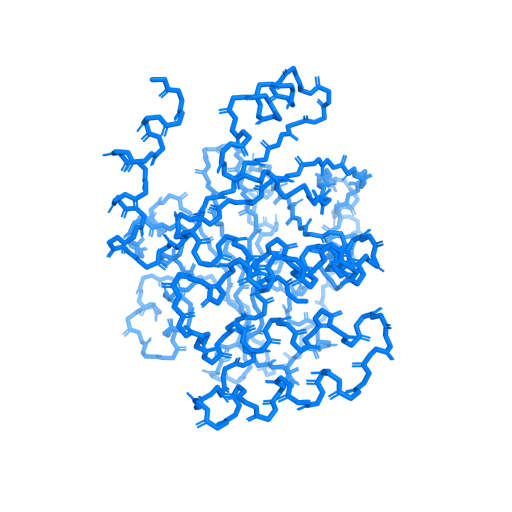-6.205 -1.274 20.195 1.00 98.00 161 CYS A CA 1
ATOM 1309 C C . CYS A 1 161 ? -6.086 -0.689 21.606 1.00 98.00 161 CYS A C 1
ATOM 1311 O O . CYS A 1 161 ? -5.373 -1.233 22.451 1.00 98.00 161 CYS A O 1
ATOM 1313 N N . LEU A 1 162 ? -6.840 0.380 21.883 1.00 97.19 162 LEU A N 1
ATOM 1314 C CA . LEU A 1 162 ? -6.843 1.049 23.185 1.00 97.19 162 LEU A CA 1
ATOM 1315 C C . LEU A 1 162 ? -7.313 0.121 24.305 1.00 97.19 162 LEU A C 1
ATOM 1317 O O . LEU A 1 162 ? -6.695 0.077 25.367 1.00 97.19 162 LEU A O 1
ATOM 1321 N N . ARG A 1 163 ? -8.374 -0.657 24.064 1.00 97.12 163 ARG A N 1
ATOM 1322 C CA . ARG A 1 163 ? -8.889 -1.643 25.025 1.00 97.12 163 ARG A CA 1
ATOM 1323 C C . ARG A 1 163 ? -7.851 -2.713 25.373 1.00 97.12 163 ARG A C 1
ATOM 1325 O O . ARG A 1 163 ? -7.831 -3.185 26.506 1.00 97.12 163 ARG A O 1
ATOM 1332 N N . GLN A 1 164 ? -7.020 -3.102 24.409 1.00 96.12 164 GLN A N 1
ATOM 1333 C CA . GLN A 1 164 ? -5.956 -4.095 24.583 1.00 96.12 164 GLN A CA 1
ATOM 1334 C C . GLN A 1 164 ? -4.626 -3.488 25.062 1.00 96.12 164 GLN A C 1
ATOM 1336 O O . GLN A 1 164 ? -3.694 -4.236 25.340 1.00 96.12 164 GLN A O 1
ATOM 1341 N N . GLY A 1 165 ? -4.519 -2.159 25.162 1.00 96.69 165 GLY A N 1
ATOM 1342 C CA . GLY A 1 165 ? -3.266 -1.479 25.499 1.00 96.69 165 GLY A CA 1
ATOM 1343 C C . GLY A 1 165 ? -2.196 -1.574 24.405 1.00 96.69 165 GLY A C 1
ATOM 1344 O O . GLY A 1 165 ? -1.012 -1.467 24.714 1.00 96.69 165 GLY A O 1
ATOM 1345 N N . ARG A 1 166 ? -2.598 -1.789 23.145 1.00 97.56 166 ARG A N 1
ATOM 1346 C CA . ARG A 1 166 ? -1.695 -1.868 21.988 1.00 97.56 166 ARG A CA 1
ATOM 1347 C C . ARG A 1 166 ? -1.570 -0.518 21.289 1.00 97.56 166 ARG A C 1
ATOM 1349 O O . ARG A 1 166 ? -2.547 0.224 21.175 1.00 97.56 166 ARG A O 1
ATOM 1356 N N . THR A 1 167 ? -0.378 -0.230 20.779 1.00 98.19 167 THR A N 1
ATOM 1357 C CA . THR A 1 167 ? -0.058 0.984 20.025 1.00 98.19 167 THR A CA 1
ATOM 1358 C C . THR A 1 167 ? -0.312 0.752 18.536 1.00 98.19 167 THR A C 1
ATOM 1360 O O . THR A 1 167 ? 0.358 -0.090 17.933 1.00 98.19 167 THR A O 1
ATOM 1363 N N . PRO A 1 168 ? -1.264 1.471 17.918 1.00 98.38 168 PRO A N 1
ATOM 1364 C CA . PRO A 1 168 ? -1.486 1.374 16.488 1.00 98.38 168 PRO A CA 1
ATOM 1365 C C . PRO A 1 168 ? -0.490 2.247 15.712 1.00 98.38 168 PRO A C 1
ATOM 1367 O O . PRO A 1 168 ? -0.239 3.404 16.057 1.00 98.38 168 PRO A O 1
ATOM 1370 N N . HIS A 1 169 ? 0.023 1.695 14.620 1.00 97.81 169 HIS A N 1
ATOM 1371 C CA . HIS A 1 169 ? 0.915 2.327 13.654 1.00 97.81 169 HIS A CA 1
ATOM 1372 C C . HIS A 1 169 ? 0.199 2.490 12.321 1.00 97.81 169 HIS A C 1
ATOM 1374 O O . HIS A 1 169 ? -0.636 1.661 11.957 1.00 97.81 169 HIS A O 1
ATOM 1380 N N . TRP A 1 170 ? 0.520 3.573 11.615 1.00 97.62 170 TRP A N 1
ATOM 1381 C CA . TRP A 1 170 ? -0.032 3.873 10.299 1.00 97.62 170 TRP A CA 1
ATOM 1382 C C . TRP A 1 170 ? 1.060 4.424 9.393 1.00 97.62 170 TRP A C 1
ATOM 1384 O O . TRP A 1 170 ? 1.616 5.496 9.659 1.00 97.62 170 TRP A O 1
ATOM 1394 N N . LYS A 1 171 ? 1.310 3.727 8.285 1.00 95.06 171 LYS A N 1
ATOM 1395 C CA . LYS A 1 171 ? 2.188 4.178 7.201 1.00 95.06 171 LYS A CA 1
ATOM 1396 C C . LYS A 1 171 ? 1.470 4.163 5.861 1.00 95.06 171 LYS A C 1
ATOM 1398 O O . LYS A 1 171 ? 0.575 3.366 5.609 1.00 95.06 171 LYS A O 1
ATOM 1403 N N . THR A 1 172 ? 1.866 5.057 4.965 1.00 95.00 172 THR A N 1
ATOM 1404 C CA . THR A 1 172 ? 1.283 5.156 3.619 1.00 95.00 172 THR A CA 1
ATOM 1405 C C . THR A 1 172 ? 2.242 5.877 2.675 1.00 95.00 172 THR A C 1
ATOM 1407 O O . THR A 1 172 ? 3.155 6.561 3.129 1.00 95.00 172 THR A O 1
ATOM 1410 N N . GLU A 1 173 ? 2.056 5.761 1.363 1.00 93.25 173 GLU A N 1
ATOM 1411 C CA . GLU A 1 173 ? 2.784 6.592 0.398 1.00 93.25 173 GLU A CA 1
ATOM 1412 C C . GLU A 1 173 ? 2.313 8.053 0.467 1.00 93.25 173 GLU A C 1
ATOM 1414 O O . GLU A 1 173 ? 1.145 8.332 0.756 1.00 93.25 173 GLU A O 1
ATOM 1419 N N . ASP A 1 174 ? 3.210 8.992 0.166 1.00 93.44 174 ASP A N 1
ATOM 1420 C CA . ASP A 1 174 ? 2.951 10.439 0.224 1.00 93.44 174 ASP A CA 1
ATOM 1421 C C . ASP A 1 174 ? 1.836 10.919 -0.719 1.00 93.44 174 ASP A C 1
ATOM 1423 O O . ASP A 1 174 ? 1.105 11.860 -0.405 1.00 93.44 174 ASP A O 1
ATOM 1427 N N . PHE A 1 175 ? 1.643 10.230 -1.841 1.00 89.62 175 PHE A N 1
ATOM 1428 C CA . PHE A 1 175 ? 0.576 10.517 -2.797 1.00 89.62 175 PHE A CA 1
ATOM 1429 C C . PHE A 1 175 ? -0.795 9.958 -2.384 1.00 89.62 175 PHE A C 1
ATOM 1431 O O . PHE A 1 175 ? -1.812 10.336 -2.973 1.00 89.62 175 PHE A O 1
ATOM 1438 N N . ARG A 1 176 ? -0.885 9.093 -1.359 1.00 92.00 176 ARG A N 1
ATOM 1439 C CA . ARG A 1 176 ? -2.166 8.557 -0.862 1.00 92.00 176 ARG A CA 1
ATOM 1440 C C . ARG A 1 176 ? -2.871 9.565 0.051 1.00 92.00 176 ARG A C 1
ATOM 1442 O O . ARG A 1 176 ? -3.137 9.311 1.226 1.00 92.00 176 ARG A O 1
ATOM 1449 N N . ILE A 1 177 ? -3.256 10.705 -0.524 1.00 93.94 177 ILE A N 1
ATOM 1450 C CA . ILE A 1 177 ? -3.949 11.802 0.170 1.00 93.94 177 ILE A CA 1
ATOM 1451 C C . ILE A 1 177 ? -5.197 11.337 0.948 1.00 93.94 177 ILE A C 1
ATOM 1453 O O . ILE A 1 177 ? -5.388 11.809 2.072 1.00 93.94 177 ILE A O 1
ATOM 1457 N N . PRO A 1 178 ? -6.049 10.417 0.439 1.00 93.81 178 PRO A N 1
ATOM 1458 C CA . PRO A 1 178 ? -7.177 9.904 1.219 1.00 93.81 178 PRO A CA 1
ATOM 1459 C C . PRO A 1 178 ? -6.752 9.173 2.502 1.00 93.81 178 PRO A C 1
ATOM 1461 O O . PRO A 1 178 ? -7.390 9.369 3.534 1.00 93.81 178 PRO A O 1
ATOM 1464 N N . SER A 1 179 ? -5.665 8.391 2.454 1.00 95.88 179 SER A N 1
ATOM 1465 C CA . SER A 1 179 ? -5.110 7.668 3.610 1.00 95.88 179 SER A CA 1
ATOM 1466 C C . SER A 1 179 ? -4.556 8.648 4.649 1.00 95.88 179 SER A C 1
ATOM 1468 O O . SER A 1 179 ? -4.933 8.591 5.816 1.00 95.88 179 SER A O 1
ATOM 1470 N N . ILE A 1 180 ? -3.779 9.643 4.202 1.00 97.44 180 ILE A N 1
ATOM 1471 C CA . ILE A 1 180 ? -3.227 10.711 5.055 1.00 97.44 180 ILE A CA 1
ATOM 1472 C C . ILE A 1 180 ? -4.342 11.493 5.767 1.00 97.44 180 ILE A C 1
ATOM 1474 O O . ILE A 1 180 ? -4.278 11.731 6.974 1.00 97.44 180 ILE A O 1
ATOM 1478 N N . LYS A 1 181 ? -5.399 11.876 5.036 1.00 97.00 181 LYS A N 1
ATOM 1479 C CA . LYS A 1 181 ? -6.553 12.583 5.617 1.00 97.00 181 LYS A CA 1
ATOM 1480 C C . LYS A 1 181 ? -7.308 11.716 6.621 1.00 97.00 181 LYS A C 1
ATOM 1482 O O . LYS A 1 181 ? -7.773 12.230 7.638 1.00 97.00 181 LYS A O 1
ATOM 1487 N N . LEU A 1 182 ? -7.455 10.424 6.329 1.00 97.25 182 LEU A N 1
ATOM 1488 C CA . LEU A 1 182 ? -8.130 9.492 7.219 1.00 97.25 182 LEU A CA 1
ATOM 1489 C C . LEU A 1 182 ? -7.354 9.305 8.526 1.00 97.25 182 LEU A C 1
ATOM 1491 O O . LEU A 1 182 ? -7.971 9.433 9.580 1.00 97.25 182 LEU A O 1
ATOM 1495 N N . ALA A 1 183 ? -6.035 9.095 8.460 1.00 97.69 183 ALA A N 1
ATOM 1496 C CA . ALA A 1 183 ? -5.166 8.981 9.632 1.00 97.69 183 ALA A CA 1
ATOM 1497 C C . ALA A 1 183 ? -5.347 10.186 10.575 1.00 97.69 183 ALA A C 1
ATOM 1499 O O . ALA A 1 183 ? -5.685 10.021 11.750 1.00 97.69 183 ALA A O 1
ATOM 1500 N N . GLY A 1 184 ? -5.256 11.411 10.039 1.00 96.62 184 GLY A N 1
ATOM 1501 C CA . GLY A 1 184 ? -5.481 12.636 10.816 1.00 96.62 184 GLY A CA 1
ATOM 1502 C C . GLY A 1 184 ? -6.880 12.725 11.439 1.00 96.62 184 GLY A C 1
ATOM 1503 O O . GLY A 1 184 ? -7.035 13.143 12.586 1.00 96.62 184 GLY A O 1
ATOM 1504 N N . LYS A 1 185 ? -7.917 12.274 10.719 1.00 95.25 185 LYS A N 1
ATOM 1505 C CA . LYS A 1 185 ? -9.303 12.247 11.219 1.00 95.25 185 LYS A CA 1
ATOM 1506 C C . LYS A 1 185 ? -9.493 11.279 12.394 1.00 95.25 185 LYS A C 1
ATOM 1508 O O . LYS A 1 185 ? -10.433 11.454 13.170 1.00 95.25 185 LYS A O 1
ATOM 1513 N N . VAL A 1 186 ? -8.642 10.262 12.525 1.00 96.62 186 VAL A N 1
ATOM 1514 C CA . VAL A 1 186 ? -8.719 9.244 13.585 1.00 96.62 186 VAL A CA 1
ATOM 1515 C C . VAL A 1 186 ? -7.589 9.360 14.602 1.00 96.62 186 VAL A C 1
ATOM 1517 O O . VAL A 1 186 ? -7.198 8.366 15.195 1.00 96.62 186 VAL A O 1
ATOM 1520 N N . GLY A 1 187 ? -7.096 10.574 14.856 1.00 96.19 187 GLY A N 1
ATOM 1521 C CA . GLY A 1 187 ? -6.214 10.844 15.997 1.00 96.19 187 GLY A CA 1
ATOM 1522 C C . GLY A 1 187 ? -4.738 10.515 15.772 1.00 96.19 187 GLY A C 1
ATOM 1523 O O . GLY A 1 187 ? -3.964 10.551 16.725 1.00 96.19 187 GLY A O 1
ATOM 1524 N N . PHE A 1 188 ? -4.322 10.232 14.536 1.00 97.81 188 PHE A N 1
ATOM 1525 C CA . PHE A 1 188 ? -2.903 10.212 14.194 1.00 97.81 188 PHE A CA 1
ATOM 1526 C C . PHE A 1 188 ? -2.389 11.634 13.951 1.00 97.81 188 PHE A C 1
ATOM 1528 O O . PHE A 1 188 ? -3.030 12.455 13.296 1.00 97.81 188 PHE A O 1
ATOM 1535 N N . THR A 1 189 ? -1.211 11.924 14.488 1.00 96.25 189 THR A N 1
ATOM 1536 C CA . THR A 1 189 ? -0.552 13.234 14.480 1.00 96.25 189 THR A CA 1
ATOM 1537 C C . THR A 1 189 ? 0.913 13.079 14.057 1.00 96.25 189 THR A C 1
ATOM 1539 O O . THR A 1 189 ? 1.320 11.996 13.639 1.00 96.25 189 THR A O 1
ATOM 1542 N N . ASN A 1 190 ? 1.708 14.154 14.132 1.00 93.81 190 ASN A N 1
ATOM 1543 C CA . ASN A 1 190 ? 3.147 14.140 13.837 1.00 93.81 190 ASN A CA 1
ATOM 1544 C C . ASN A 1 190 ? 3.490 13.446 12.513 1.00 93.81 190 ASN A C 1
ATOM 1546 O O . ASN A 1 190 ? 4.253 12.484 12.478 1.00 93.81 190 ASN A O 1
ATOM 1550 N N . LEU A 1 191 ? 2.917 13.949 11.418 1.00 94.56 191 LEU A N 1
ATOM 1551 C CA . LEU A 1 191 ? 3.244 13.475 10.078 1.00 94.56 191 LEU A CA 1
ATOM 1552 C C . LEU A 1 191 ? 4.751 13.631 9.834 1.00 94.56 191 LEU A C 1
ATOM 1554 O O . LEU A 1 191 ? 5.277 14.746 9.842 1.00 94.56 191 LEU A O 1
ATOM 1558 N N . GLN A 1 192 ? 5.427 12.513 9.590 1.00 94.25 192 GLN A N 1
ATOM 1559 C CA . GLN A 1 192 ? 6.839 12.461 9.224 1.00 94.25 192 GLN A CA 1
ATOM 1560 C C . GLN A 1 192 ? 7.012 11.740 7.894 1.00 94.25 192 GLN A C 1
ATOM 1562 O O . GLN A 1 192 ? 6.237 10.848 7.554 1.00 94.25 192 GLN A O 1
ATOM 1567 N N . THR A 1 193 ? 8.046 12.123 7.148 1.00 93.75 193 THR A N 1
ATOM 1568 C CA . THR A 1 193 ? 8.395 11.480 5.878 1.00 93.75 193 THR A CA 1
ATOM 1569 C C . THR A 1 193 ? 9.712 10.732 6.000 1.00 93.75 193 THR A C 1
ATOM 1571 O O . THR A 1 193 ? 10.608 11.147 6.736 1.00 93.75 193 THR A O 1
ATOM 1574 N N . TYR A 1 194 ? 9.826 9.620 5.282 1.00 93.19 194 TYR A N 1
ATOM 1575 C CA . TYR A 1 194 ? 11.044 8.821 5.205 1.00 93.19 194 TYR A CA 1
ATOM 1576 C C . TYR A 1 194 ? 11.165 8.164 3.829 1.00 93.19 194 TYR A C 1
ATOM 1578 O O . TYR A 1 194 ? 10.208 8.114 3.054 1.00 93.19 194 TYR A O 1
ATOM 1586 N N . THR A 1 195 ? 12.368 7.698 3.500 1.00 92.44 195 THR A N 1
ATOM 1587 C CA . THR A 1 195 ? 12.644 7.073 2.205 1.00 92.44 195 THR A CA 1
ATOM 1588 C C . THR A 1 195 ? 12.435 5.568 2.282 1.00 92.44 195 THR A C 1
ATOM 1590 O O . THR A 1 195 ? 12.977 4.895 3.161 1.00 92.44 195 THR A O 1
ATOM 1593 N N . ALA A 1 196 ? 11.707 5.043 1.304 1.00 94.00 196 ALA A N 1
ATOM 1594 C CA . ALA A 1 196 ? 11.679 3.629 0.978 1.00 94.00 196 ALA A CA 1
ATOM 1595 C C . ALA A 1 196 ? 12.254 3.401 -0.424 1.00 94.00 196 ALA A C 1
ATOM 1597 O O . ALA A 1 196 ? 12.368 4.331 -1.223 1.00 94.00 196 ALA A O 1
ATOM 1598 N N . TYR A 1 197 ? 12.614 2.158 -0.717 1.00 94.56 197 TYR A N 1
ATOM 1599 C CA . TYR A 1 197 ? 13.095 1.725 -2.022 1.00 94.56 197 TYR A CA 1
ATOM 1600 C C . TYR A 1 197 ? 12.306 0.514 -2.485 1.00 94.56 197 TYR A C 1
ATOM 1602 O O . TYR A 1 197 ? 11.976 -0.343 -1.670 1.00 94.56 197 TYR A O 1
ATOM 1610 N N . VAL A 1 198 ? 12.061 0.431 -3.790 1.00 93.88 198 VAL A N 1
ATOM 1611 C CA . VAL A 1 198 ? 11.467 -0.743 -4.441 1.00 93.88 198 VAL A CA 1
ATOM 1612 C C . VAL A 1 198 ? 12.451 -1.362 -5.432 1.00 93.88 198 VAL A C 1
ATOM 1614 O O . VAL A 1 198 ? 13.209 -0.649 -6.104 1.00 93.88 198 VAL A O 1
ATOM 1617 N N . PHE A 1 199 ? 12.438 -2.689 -5.525 1.00 94.19 199 PHE A N 1
ATOM 1618 C CA . PHE A 1 199 ? 13.385 -3.472 -6.312 1.00 94.19 199 PHE A CA 1
ATOM 1619 C C . PHE A 1 199 ? 12.695 -4.665 -6.991 1.00 94.19 199 PHE A C 1
ATOM 1621 O O . PHE A 1 199 ? 12.522 -5.704 -6.357 1.00 94.19 199 PHE A O 1
ATOM 1628 N N . PRO A 1 200 ? 12.324 -4.549 -8.276 1.00 94.25 200 PRO A N 1
ATOM 1629 C CA . PRO A 1 200 ? 11.871 -5.695 -9.058 1.00 94.25 200 PRO A CA 1
ATOM 1630 C C . PRO A 1 200 ? 12.973 -6.750 -9.192 1.00 94.25 200 PRO A C 1
ATOM 1632 O O . PRO A 1 200 ? 14.142 -6.401 -9.403 1.00 94.25 200 PRO A O 1
ATOM 1635 N N . TYR A 1 201 ? 12.609 -8.028 -9.080 1.00 92.81 201 TYR A N 1
ATOM 1636 C CA . TYR A 1 201 ? 13.554 -9.138 -9.236 1.00 92.81 201 TYR A CA 1
ATOM 1637 C C . TYR A 1 201 ? 13.902 -9.394 -10.703 1.00 92.81 201 TYR A C 1
ATOM 1639 O O . TYR A 1 201 ? 15.065 -9.638 -11.036 1.00 92.81 201 TYR A O 1
ATOM 1647 N N . ASN A 1 202 ? 12.897 -9.331 -11.580 1.00 92.19 202 ASN A N 1
ATOM 1648 C CA . ASN A 1 202 ? 13.063 -9.518 -13.014 1.00 92.19 202 ASN A CA 1
ATOM 1649 C C . ASN A 1 202 ? 13.722 -8.281 -13.650 1.00 92.19 202 ASN A C 1
ATOM 1651 O O . ASN A 1 202 ? 13.360 -7.143 -13.359 1.00 92.19 202 ASN A O 1
ATOM 1655 N N . GLU A 1 203 ? 14.705 -8.494 -14.525 1.00 94.94 203 GLU A N 1
ATOM 1656 C CA . GLU A 1 203 ? 15.484 -7.402 -15.119 1.00 94.94 203 GLU A CA 1
ATOM 1657 C C . GLU A 1 203 ? 14.682 -6.553 -16.122 1.00 94.94 203 GLU A C 1
ATOM 1659 O O . GLU A 1 203 ? 14.847 -5.330 -16.161 1.00 94.94 203 GLU A O 1
ATOM 1664 N N . LEU A 1 204 ? 13.787 -7.173 -16.898 1.00 96.06 204 LEU A N 1
ATOM 1665 C CA . LEU A 1 204 ? 12.899 -6.469 -17.825 1.00 96.06 204 LEU A CA 1
ATOM 1666 C C . LEU A 1 204 ? 11.944 -5.567 -17.037 1.00 96.06 204 LEU A C 1
ATOM 1668 O O . LEU A 1 204 ? 11.881 -4.362 -17.303 1.00 96.06 204 LEU A O 1
ATOM 1672 N N . ASP A 1 205 ? 11.302 -6.122 -16.011 1.00 94.81 205 ASP A N 1
ATOM 1673 C CA . ASP A 1 205 ? 10.408 -5.399 -15.105 1.00 94.81 205 ASP A CA 1
ATOM 1674 C C . ASP A 1 205 ? 11.153 -4.257 -14.411 1.00 94.81 205 ASP A C 1
ATOM 1676 O O . ASP A 1 205 ? 10.661 -3.130 -14.339 1.00 94.81 205 ASP A O 1
ATOM 1680 N N . ASN A 1 206 ? 12.389 -4.512 -13.969 1.00 95.75 206 ASN A N 1
ATOM 1681 C CA . ASN A 1 206 ? 13.242 -3.511 -13.347 1.00 95.75 206 ASN A CA 1
ATOM 1682 C C . ASN A 1 206 ? 13.484 -2.318 -14.280 1.00 95.75 206 ASN A C 1
ATOM 1684 O O . ASN A 1 206 ? 13.315 -1.172 -13.866 1.00 95.75 206 ASN A O 1
ATOM 1688 N N . PHE A 1 207 ? 13.809 -2.556 -15.554 1.00 98.06 207 PHE A N 1
ATOM 1689 C CA . PHE A 1 207 ? 13.991 -1.474 -16.520 1.00 98.06 207 PHE A CA 1
ATOM 1690 C C . PHE A 1 207 ? 12.701 -0.707 -16.810 1.00 98.06 207 PHE A C 1
ATOM 1692 O O . PHE A 1 207 ? 12.736 0.526 -16.851 1.00 98.06 207 PHE A O 1
ATOM 1699 N N . VAL A 1 208 ? 11.561 -1.381 -16.974 1.00 97.19 208 VAL A N 1
ATOM 1700 C CA . VAL A 1 208 ? 10.287 -0.682 -17.210 1.00 97.19 208 VAL A CA 1
ATOM 1701 C C . VAL A 1 208 ? 9.876 0.135 -15.986 1.00 97.19 208 VAL A C 1
ATOM 1703 O O . VAL A 1 208 ? 9.503 1.303 -16.123 1.00 97.19 208 VAL A O 1
ATOM 1706 N N . PHE A 1 209 ? 10.021 -0.421 -14.784 1.00 95.69 209 PHE A N 1
ATOM 1707 C CA . PHE A 1 209 ? 9.725 0.287 -13.544 1.00 95.69 209 PHE A CA 1
ATOM 1708 C C . PHE A 1 209 ? 10.678 1.471 -13.339 1.00 95.69 209 PHE A C 1
ATOM 1710 O O . PHE A 1 209 ? 10.246 2.551 -12.940 1.00 95.69 209 PHE A O 1
ATOM 1717 N N . THR A 1 210 ? 11.966 1.336 -13.669 1.00 97.19 210 THR A N 1
ATOM 1718 C CA . THR A 1 210 ? 12.897 2.473 -13.652 1.00 97.19 210 THR A CA 1
ATOM 1719 C C . THR A 1 210 ? 12.502 3.538 -14.673 1.00 97.19 210 THR A C 1
ATOM 1721 O O . THR A 1 210 ? 12.568 4.724 -14.352 1.00 97.19 210 THR A O 1
ATOM 1724 N N . ALA A 1 211 ? 12.057 3.163 -15.876 1.00 98.19 211 ALA A N 1
ATOM 1725 C CA . ALA A 1 211 ? 11.563 4.132 -16.850 1.00 98.19 211 ALA A CA 1
ATOM 1726 C C . ALA A 1 211 ? 10.363 4.913 -16.302 1.00 98.19 211 ALA A C 1
ATOM 1728 O O . ALA A 1 211 ? 10.352 6.142 -16.352 1.00 98.19 211 ALA A O 1
ATOM 1729 N N . TYR A 1 212 ? 9.395 4.211 -15.714 1.00 96.81 212 TYR A N 1
ATOM 1730 C CA . TYR A 1 212 ? 8.260 4.825 -15.036 1.00 96.81 212 TYR A CA 1
ATOM 1731 C C . TYR A 1 212 ? 8.690 5.763 -13.901 1.00 96.81 212 TYR A C 1
ATOM 1733 O O . TYR A 1 212 ? 8.241 6.905 -13.836 1.00 96.81 212 TYR A O 1
ATOM 1741 N N . HIS A 1 213 ? 9.613 5.317 -13.048 1.00 96.06 213 HIS A N 1
ATOM 1742 C CA . HIS A 1 213 ? 10.146 6.101 -11.934 1.00 96.06 213 HIS A CA 1
ATOM 1743 C C . HIS A 1 213 ? 10.809 7.404 -12.411 1.00 96.06 213 HIS A C 1
ATOM 1745 O O . HIS A 1 213 ? 10.566 8.466 -11.838 1.00 96.06 213 HIS A O 1
ATOM 1751 N N . GLN A 1 214 ? 11.555 7.352 -13.523 1.00 97.88 214 GLN A N 1
ATOM 1752 C CA . GLN A 1 214 ? 12.132 8.534 -14.177 1.00 97.88 214 GLN A CA 1
ATOM 1753 C C . GLN A 1 214 ? 11.077 9.529 -14.667 1.00 97.88 214 GLN A C 1
ATOM 1755 O O . GLN A 1 214 ? 11.274 10.739 -14.541 1.00 97.88 214 GLN A O 1
ATOM 1760 N N . LEU A 1 215 ? 9.959 9.034 -15.200 1.00 97.25 215 LEU A N 1
ATOM 1761 C CA . LEU A 1 215 ? 8.842 9.875 -15.627 1.00 97.25 215 LEU A CA 1
ATOM 1762 C C . LEU A 1 215 ? 8.129 10.497 -14.421 1.00 97.25 215 LEU A C 1
ATOM 1764 O O . LEU A 1 215 ? 7.933 11.707 -14.398 1.00 97.25 215 LEU A O 1
ATOM 1768 N N . ARG A 1 216 ? 7.796 9.692 -13.406 1.00 94.25 216 ARG A N 1
ATOM 1769 C CA . ARG A 1 216 ? 7.005 10.114 -12.242 1.00 94.25 216 ARG A CA 1
ATOM 1770 C C . ARG A 1 216 ? 7.726 11.113 -11.343 1.00 94.25 216 ARG A C 1
ATOM 1772 O O . ARG A 1 216 ? 7.133 12.111 -10.954 1.00 94.25 216 ARG A O 1
ATOM 1779 N N . TYR A 1 217 ? 8.970 10.821 -10.967 1.00 93.50 217 TYR A N 1
ATOM 1780 C CA . TYR A 1 217 ? 9.657 11.569 -9.908 1.00 93.50 217 TYR A CA 1
ATOM 1781 C C . TYR A 1 217 ? 10.642 12.615 -10.429 1.00 93.50 217 TYR A C 1
ATOM 1783 O O . TYR A 1 217 ? 11.012 13.522 -9.687 1.00 93.50 217 TYR A O 1
ATOM 1791 N N . TYR A 1 218 ? 11.067 12.507 -11.691 1.00 96.12 218 TYR A N 1
ATOM 1792 C CA . TYR A 1 218 ? 12.091 13.389 -12.262 1.00 96.12 218 TYR A CA 1
ATOM 1793 C C . TYR A 1 218 ? 11.671 14.055 -13.575 1.00 96.12 218 TYR A C 1
ATOM 1795 O O . TYR A 1 218 ? 12.457 14.811 -14.144 1.00 96.12 218 TYR A O 1
ATOM 1803 N N . SER A 1 219 ? 10.476 13.749 -14.092 1.00 96.81 219 SER A N 1
ATOM 1804 C CA . SER A 1 219 ? 9.993 14.189 -15.407 1.00 96.81 219 SER A CA 1
ATOM 1805 C C . SER A 1 219 ? 11.002 13.956 -16.545 1.00 96.81 219 SER A C 1
ATOM 1807 O O . SER A 1 219 ? 11.037 14.684 -17.540 1.00 96.81 219 SER A O 1
ATOM 1809 N N . ASN A 1 220 ? 11.861 12.939 -16.411 1.00 98.06 220 ASN A N 1
ATOM 1810 C CA . ASN A 1 220 ? 13.016 12.742 -17.280 1.00 98.06 220 ASN A CA 1
ATOM 1811 C C . ASN A 1 220 ? 12.686 11.793 -18.435 1.00 98.06 220 ASN A C 1
ATOM 1813 O O . ASN A 1 220 ? 12.974 10.593 -18.404 1.00 98.06 220 ASN A O 1
ATOM 1817 N N . PHE A 1 221 ? 12.102 12.360 -19.491 1.00 98.00 221 PHE A N 1
ATOM 1818 C CA . PHE A 1 221 ? 11.709 11.616 -20.687 1.00 98.00 221 PHE A CA 1
ATOM 1819 C C . PHE A 1 221 ? 12.872 10.869 -21.363 1.00 98.00 221 PHE A C 1
ATOM 1821 O O . PHE A 1 221 ? 12.701 9.731 -21.808 1.00 98.00 221 PHE A O 1
ATOM 1828 N N . TYR A 1 222 ? 14.049 11.494 -21.460 1.00 98.19 222 TYR A N 1
ATOM 1829 C CA . TYR A 1 222 ? 15.194 10.901 -22.154 1.00 98.19 222 TYR A CA 1
ATOM 1830 C C . TYR A 1 222 ? 15.712 9.677 -21.405 1.00 98.19 222 TYR A C 1
ATOM 1832 O O . TYR A 1 222 ? 15.854 8.611 -22.002 1.00 98.19 222 TYR A O 1
ATOM 1840 N N . LYS A 1 223 ? 15.895 9.794 -20.084 1.00 98.31 223 LYS A N 1
ATOM 1841 C CA . LYS A 1 223 ? 16.340 8.669 -19.259 1.00 98.31 223 LYS A CA 1
ATOM 1842 C C . LYS A 1 223 ? 15.320 7.538 -19.243 1.00 98.31 223 LYS A C 1
ATOM 1844 O O . LYS A 1 223 ? 15.698 6.376 -19.362 1.00 98.31 223 LYS A O 1
ATOM 1849 N N . ALA A 1 224 ? 14.034 7.872 -19.160 1.00 98.44 224 ALA A N 1
ATOM 1850 C CA . ALA A 1 224 ? 12.975 6.880 -19.271 1.00 98.44 224 ALA A CA 1
ATOM 1851 C C . ALA A 1 224 ? 13.041 6.127 -20.608 1.00 98.44 224 ALA A C 1
ATOM 1853 O O . ALA A 1 224 ? 12.978 4.901 -20.630 1.00 98.44 224 ALA A O 1
ATOM 1854 N N . SER A 1 225 ? 13.247 6.844 -21.715 1.00 98.31 225 SER A N 1
ATOM 1855 C CA . SER A 1 225 ? 13.350 6.247 -23.052 1.00 98.31 225 SER A CA 1
ATOM 1856 C C . SER A 1 225 ? 14.543 5.295 -23.186 1.00 98.31 225 SER A C 1
ATOM 1858 O O . SER A 1 225 ? 14.397 4.236 -23.793 1.00 98.31 225 SER A O 1
ATOM 1860 N N . GLU A 1 226 ? 15.694 5.616 -22.585 1.00 98.50 226 GLU A N 1
ATOM 1861 C CA . GLU A 1 226 ? 16.845 4.700 -22.527 1.00 98.50 226 GLU A CA 1
ATOM 1862 C C . GLU A 1 226 ? 16.488 3.385 -21.820 1.00 98.50 226 GLU A C 1
ATOM 1864 O O . GLU A 1 226 ? 16.831 2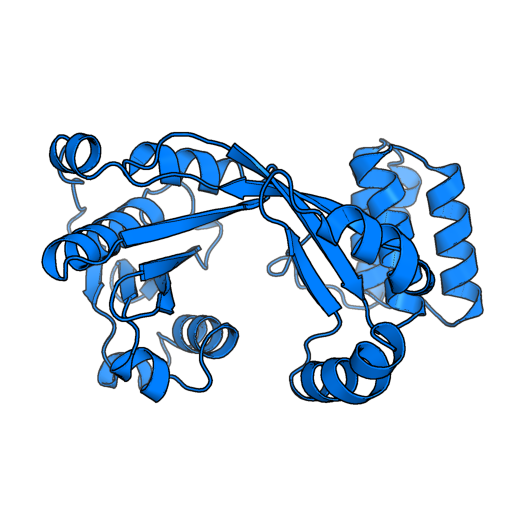.306 -22.299 1.00 98.50 226 GLU A O 1
ATOM 1869 N N . PHE A 1 227 ? 15.784 3.455 -20.688 1.00 98.50 227 PHE A N 1
ATOM 1870 C CA . PHE A 1 227 ? 15.380 2.261 -19.946 1.00 98.50 227 PHE A CA 1
ATOM 1871 C C . PHE A 1 227 ? 14.312 1.442 -20.678 1.00 98.50 227 PHE A C 1
ATOM 1873 O O . PHE A 1 227 ? 14.418 0.219 -20.713 1.00 98.50 227 PHE A O 1
ATOM 1880 N N . VAL A 1 228 ? 13.355 2.085 -21.356 1.00 98.50 228 VAL A N 1
ATOM 1881 C CA . VAL A 1 228 ? 12.402 1.378 -22.232 1.00 98.50 228 VAL A CA 1
ATOM 1882 C C . VAL A 1 228 ? 13.133 0.647 -23.360 1.00 98.50 228 VAL A C 1
ATOM 1884 O O . VAL A 1 228 ? 12.785 -0.487 -23.682 1.00 98.50 228 VAL A O 1
ATOM 1887 N N . GLN A 1 229 ? 14.158 1.260 -23.959 1.00 98.31 229 GLN A N 1
ATOM 1888 C CA . GLN A 1 229 ? 14.968 0.600 -24.986 1.00 98.31 229 GLN A CA 1
ATOM 1889 C C . GLN A 1 229 ? 15.722 -0.603 -24.417 1.00 98.31 229 GLN A C 1
ATOM 1891 O O . GLN A 1 229 ? 15.682 -1.667 -25.026 1.00 98.31 229 GLN A O 1
ATOM 1896 N N . LYS A 1 230 ? 16.335 -0.476 -23.232 1.00 98.25 230 LYS A N 1
ATOM 1897 C CA . LYS A 1 230 ? 16.989 -1.602 -22.546 1.00 98.25 230 LYS A CA 1
ATOM 1898 C C . LYS A 1 230 ? 16.018 -2.747 -22.259 1.00 98.25 230 LYS A C 1
ATOM 1900 O O . LYS A 1 230 ? 16.339 -3.885 -22.583 1.00 98.25 230 LYS A O 1
ATOM 1905 N N . ALA A 1 231 ? 14.819 -2.457 -21.751 1.00 98.19 231 ALA A N 1
ATOM 1906 C CA . ALA A 1 231 ? 13.786 -3.472 -21.533 1.00 98.19 231 ALA A CA 1
ATOM 1907 C C . ALA A 1 231 ? 13.466 -4.240 -22.827 1.00 98.19 231 ALA A C 1
ATOM 1909 O O . ALA A 1 231 ? 13.462 -5.466 -22.840 1.00 98.19 231 ALA A O 1
ATOM 1910 N N . ARG A 1 232 ? 13.324 -3.523 -23.951 1.00 97.94 232 ARG A N 1
ATOM 1911 C CA . ARG A 1 232 ? 13.060 -4.121 -25.271 1.00 97.94 232 ARG A CA 1
ATOM 1912 C C . ARG A 1 232 ? 14.199 -4.976 -25.825 1.00 97.94 232 ARG A C 1
ATOM 1914 O O . ARG A 1 232 ? 13.954 -5.780 -26.715 1.00 97.94 232 ARG A O 1
ATOM 1921 N N . THR A 1 233 ? 15.431 -4.817 -25.335 1.00 98.19 233 THR A N 1
ATOM 1922 C CA . THR A 1 233 ? 16.528 -5.734 -25.696 1.00 98.19 233 THR A CA 1
ATOM 1923 C C . THR A 1 233 ? 16.438 -7.081 -24.981 1.00 98.19 233 THR A C 1
ATOM 1925 O O . THR A 1 233 ? 17.038 -8.042 -25.450 1.00 98.19 233 THR A O 1
ATOM 1928 N N . LEU A 1 234 ? 15.687 -7.156 -23.875 1.00 97.56 234 LEU A N 1
ATOM 1929 C CA . LEU A 1 234 ? 15.494 -8.379 -23.093 1.00 97.56 234 LEU A CA 1
ATOM 1930 C C . LEU A 1 234 ? 14.250 -9.167 -23.522 1.00 97.56 234 LEU A C 1
ATOM 1932 O O . LEU A 1 234 ? 14.218 -10.383 -23.356 1.00 97.56 234 LEU A O 1
ATOM 1936 N N . GLY A 1 235 ? 13.241 -8.497 -24.082 1.00 96.69 235 GLY A N 1
ATOM 1937 C CA . GLY A 1 235 ? 12.027 -9.146 -24.567 1.00 96.69 235 GLY A CA 1
ATOM 1938 C C . GLY A 1 235 ? 10.905 -8.168 -24.901 1.00 96.69 235 GLY A C 1
ATOM 1939 O O . GLY A 1 235 ? 11.051 -6.947 -24.790 1.00 96.69 235 GLY A O 1
ATOM 1940 N N . ASP A 1 236 ? 9.769 -8.727 -25.312 1.00 96.94 236 ASP A N 1
ATOM 1941 C CA . ASP A 1 236 ? 8.559 -7.956 -25.571 1.00 96.94 236 ASP A CA 1
ATOM 1942 C C . ASP A 1 236 ? 7.920 -7.460 -24.270 1.00 96.94 236 ASP A C 1
ATOM 1944 O O . ASP A 1 236 ? 7.918 -8.135 -23.240 1.00 96.94 236 ASP A O 1
ATOM 1948 N N . LEU A 1 237 ? 7.350 -6.256 -24.327 1.00 97.38 237 LEU A N 1
ATOM 1949 C CA . LEU A 1 237 ? 6.621 -5.680 -23.204 1.00 97.38 237 LEU A CA 1
ATOM 1950 C C . LEU A 1 237 ? 5.205 -6.262 -23.166 1.00 97.38 237 LEU A C 1
ATOM 1952 O O . LEU A 1 237 ? 4.474 -6.192 -24.152 1.00 97.38 237 LEU A O 1
ATOM 1956 N N . ASN A 1 238 ? 4.812 -6.804 -22.019 1.00 95.19 238 ASN A N 1
ATOM 1957 C CA . ASN A 1 238 ? 3.451 -7.296 -21.790 1.00 95.19 238 ASN A CA 1
ATOM 1958 C C . ASN A 1 238 ? 2.453 -6.155 -21.463 1.00 95.19 238 ASN A C 1
ATOM 1960 O O . ASN A 1 238 ? 2.797 -4.969 -21.437 1.00 95.19 238 ASN A O 1
ATOM 1964 N N . ALA A 1 239 ? 1.203 -6.534 -21.192 1.00 94.69 239 ALA A N 1
ATOM 1965 C CA . ALA A 1 239 ? 0.096 -5.616 -20.939 1.00 94.69 239 ALA A CA 1
ATOM 1966 C C . ALA A 1 239 ? 0.363 -4.626 -19.784 1.00 94.69 239 ALA A C 1
ATOM 1968 O O . ALA A 1 239 ? 0.174 -3.418 -19.949 1.00 94.69 239 ALA A O 1
ATOM 1969 N N . TRP A 1 240 ? 0.870 -5.108 -18.643 1.00 91.81 240 TRP A N 1
ATOM 1970 C CA . TRP A 1 240 ? 1.093 -4.275 -17.457 1.00 91.81 240 TRP A CA 1
ATOM 1971 C C . TRP A 1 240 ? 2.251 -3.290 -17.649 1.00 91.81 240 TRP A C 1
ATOM 1973 O O . TRP A 1 240 ? 2.165 -2.136 -17.227 1.00 91.81 240 TRP A O 1
ATOM 1983 N N . HIS A 1 241 ? 3.304 -3.690 -18.370 1.00 95.44 241 HIS A N 1
ATOM 1984 C CA . HIS A 1 241 ? 4.392 -2.786 -18.749 1.00 95.44 241 HIS A CA 1
ATOM 1985 C C . HIS A 1 241 ? 3.883 -1.610 -19.579 1.00 95.44 241 HIS A C 1
ATOM 1987 O O . HIS A 1 241 ? 4.274 -0.457 -19.376 1.00 95.44 241 HIS A O 1
ATOM 1993 N N . HIS A 1 242 ? 3.007 -1.905 -20.538 1.00 96.62 242 HIS A N 1
ATOM 1994 C CA . HIS A 1 242 ? 2.387 -0.898 -21.378 1.00 96.62 242 HIS A CA 1
ATOM 1995 C C . HIS A 1 242 ? 1.490 0.040 -20.566 1.00 96.62 242 HIS A C 1
ATOM 1997 O O . HIS A 1 242 ? 1.611 1.257 -20.714 1.00 96.62 242 HIS A O 1
ATOM 2003 N N . PHE A 1 243 ? 0.681 -0.494 -19.652 1.00 94.94 243 PHE A N 1
ATOM 2004 C CA . PHE A 1 243 ? -0.124 0.312 -18.738 1.00 94.94 243 PHE A CA 1
ATOM 2005 C C . PHE A 1 243 ? 0.743 1.252 -17.884 1.00 94.94 243 PHE A C 1
ATOM 2007 O O . PHE A 1 243 ? 0.533 2.466 -17.897 1.00 94.94 243 PHE A O 1
ATOM 2014 N N . LEU A 1 244 ? 1.785 0.728 -17.232 1.00 94.12 244 LEU A N 1
ATOM 2015 C CA . LEU A 1 244 ? 2.669 1.514 -16.370 1.00 94.12 244 LEU A CA 1
ATOM 2016 C C . LEU A 1 244 ? 3.358 2.657 -17.137 1.00 94.12 244 LEU A C 1
ATOM 2018 O O . LEU A 1 244 ? 3.376 3.804 -16.6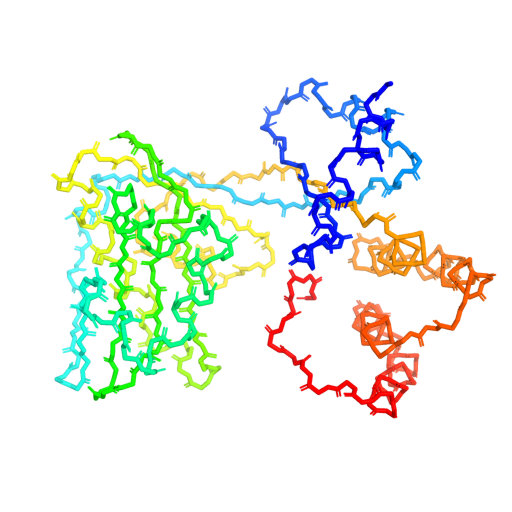83 1.00 94.12 244 LEU A O 1
ATOM 2022 N N . LEU A 1 245 ? 3.876 2.378 -18.339 1.00 97.00 245 LEU A N 1
ATOM 2023 C CA . LEU A 1 245 ? 4.470 3.405 -19.201 1.00 97.00 245 LEU A CA 1
ATOM 2024 C C . LEU A 1 245 ? 3.448 4.452 -19.645 1.00 97.00 245 LEU A C 1
ATOM 2026 O O . LEU A 1 245 ? 3.776 5.638 -19.676 1.00 97.00 245 LEU A O 1
ATOM 2030 N N . SER A 1 246 ? 2.215 4.039 -19.954 1.00 96.25 246 SER A N 1
ATOM 2031 C CA . SER A 1 246 ? 1.142 4.975 -20.289 1.00 96.25 246 SER A CA 1
ATOM 2032 C C . SER A 1 246 ? 0.917 5.986 -19.168 1.00 96.25 246 SER A C 1
ATOM 2034 O O . SER A 1 246 ? 0.865 7.194 -19.421 1.00 96.25 246 SER A O 1
ATOM 2036 N N . CYS A 1 247 ? 0.836 5.502 -17.930 1.00 94.19 247 CYS A N 1
ATOM 2037 C CA . CYS A 1 247 ? 0.673 6.351 -16.764 1.00 94.19 247 CYS A CA 1
ATOM 2038 C C . CYS A 1 247 ? 1.871 7.288 -16.581 1.00 94.19 247 CYS A C 1
ATOM 2040 O O . CYS A 1 247 ? 1.688 8.493 -16.428 1.00 94.19 247 CYS A O 1
ATOM 2042 N N . GLY A 1 248 ? 3.097 6.774 -16.694 1.00 95.56 248 GLY A N 1
ATOM 2043 C CA . GLY A 1 248 ? 4.306 7.597 -16.628 1.00 95.56 248 GLY A CA 1
ATOM 2044 C C . GLY A 1 248 ? 4.306 8.727 -17.664 1.00 95.56 248 GLY A C 1
ATOM 2045 O O . GLY A 1 248 ? 4.580 9.876 -17.330 1.00 95.56 248 GLY A O 1
ATOM 2046 N N . TYR A 1 249 ? 3.949 8.433 -18.917 1.00 98.19 249 TYR A N 1
ATOM 2047 C CA . TYR A 1 249 ? 3.893 9.449 -19.970 1.00 98.19 249 TYR A CA 1
ATOM 2048 C C . TYR A 1 249 ? 2.790 10.488 -19.752 1.00 98.19 249 TYR A C 1
ATOM 2050 O O . TYR A 1 249 ? 2.996 11.650 -20.104 1.00 98.19 249 TYR A O 1
ATOM 2058 N N . SER A 1 250 ? 1.657 10.110 -19.151 1.00 96.44 250 SER A N 1
ATOM 2059 C CA . SER A 1 250 ? 0.610 11.080 -18.799 1.00 96.44 250 SER A CA 1
ATOM 2060 C C . SER A 1 250 ? 1.070 12.099 -17.753 1.00 96.44 250 SER A C 1
ATOM 2062 O O . SER A 1 250 ? 0.700 13.262 -17.856 1.00 96.44 250 SER A O 1
ATOM 2064 N N . LEU A 1 251 ? 1.940 11.707 -16.812 1.00 94.81 251 LEU A N 1
ATOM 2065 C CA . LEU A 1 251 ? 2.452 12.596 -15.758 1.00 94.81 251 LEU A CA 1
ATOM 2066 C C . LEU A 1 251 ? 3.355 13.718 -16.290 1.00 94.81 251 LEU A C 1
ATOM 2068 O O . LEU A 1 251 ? 3.606 14.691 -15.585 1.00 94.81 251 LEU A O 1
ATOM 2072 N N . ILE A 1 252 ? 3.856 13.576 -17.518 1.00 96.69 252 ILE A N 1
ATOM 2073 C CA . ILE A 1 252 ? 4.733 14.553 -18.174 1.00 96.69 252 ILE A CA 1
ATOM 2074 C C . ILE A 1 252 ? 4.109 15.127 -19.454 1.00 96.69 252 ILE A C 1
ATOM 2076 O O . ILE A 1 252 ? 4.833 15.544 -20.360 1.00 96.69 252 ILE A O 1
ATOM 2080 N N . ASP A 1 253 ? 2.778 15.073 -19.568 1.00 96.62 253 ASP A N 1
ATOM 2081 C CA . ASP A 1 253 ? 1.992 15.606 -20.689 1.00 96.62 253 ASP A CA 1
ATOM 2082 C C . ASP A 1 253 ? 2.378 15.047 -22.075 1.00 96.62 253 ASP A C 1
ATOM 2084 O O . ASP A 1 253 ? 2.160 15.668 -23.117 1.00 96.62 253 ASP A O 1
ATOM 2088 N N . ARG A 1 254 ? 2.926 13.825 -22.135 1.00 97.12 254 ARG A N 1
ATOM 2089 C CA . ARG A 1 254 ? 3.225 13.120 -23.397 1.00 97.12 254 ARG A CA 1
ATOM 2090 C C . ARG A 1 254 ? 2.038 12.271 -23.831 1.00 97.12 254 ARG A C 1
ATOM 2092 O O . ARG A 1 254 ? 2.134 11.048 -23.938 1.00 97.12 254 ARG A O 1
ATOM 2099 N N . ILE A 1 255 ? 0.927 12.951 -24.101 1.00 96.62 255 ILE A N 1
ATOM 2100 C CA . ILE A 1 255 ? -0.386 12.346 -24.361 1.00 96.62 255 ILE A CA 1
ATOM 2101 C C . ILE A 1 255 ? -0.350 11.328 -25.508 1.00 96.62 255 ILE A C 1
ATOM 2103 O O . ILE A 1 255 ? -0.861 10.227 -25.341 1.00 96.62 255 ILE A O 1
ATOM 2107 N N . ASP A 1 256 ? 0.332 11.622 -26.619 1.00 97.94 256 ASP A N 1
ATOM 2108 C CA . ASP A 1 256 ? 0.427 10.687 -27.754 1.00 97.94 256 ASP A CA 1
ATOM 2109 C C . ASP A 1 256 ? 1.071 9.347 -27.366 1.00 97.94 256 ASP A C 1
ATOM 2111 O O . ASP A 1 256 ? 0.619 8.275 -27.770 1.00 97.94 256 ASP A O 1
ATOM 2115 N N . LEU A 1 257 ? 2.138 9.397 -26.559 1.00 97.88 257 LEU A N 1
ATOM 2116 C CA . LEU A 1 257 ? 2.824 8.196 -26.086 1.00 97.88 257 LEU A CA 1
ATOM 2117 C C . LEU A 1 257 ? 2.006 7.473 -25.024 1.00 97.88 257 LEU A C 1
ATOM 2119 O O . LEU A 1 257 ? 1.956 6.246 -25.041 1.00 97.88 257 LEU A O 1
ATOM 2123 N N . SER A 1 258 ? 1.351 8.224 -24.138 1.00 97.69 258 SER A N 1
ATOM 2124 C CA . SER A 1 258 ? 0.436 7.667 -23.147 1.00 97.69 258 SER A CA 1
ATOM 2125 C C . SER A 1 258 ? -0.686 6.880 -23.830 1.00 97.69 258 SER A C 1
ATOM 2127 O O . SER A 1 258 ? -0.788 5.673 -23.631 1.00 97.69 258 SER A O 1
ATOM 2129 N N . LEU A 1 259 ? -1.424 7.499 -24.757 1.00 97.75 259 LEU A N 1
ATOM 2130 C CA . LEU A 1 259 ? -2.496 6.844 -25.511 1.00 97.75 259 LEU A CA 1
ATOM 2131 C C . LEU A 1 259 ? -2.000 5.640 -26.317 1.00 97.75 259 LEU A C 1
ATOM 2133 O O . LEU A 1 259 ? -2.639 4.590 -26.304 1.00 97.75 259 LEU A O 1
ATOM 2137 N N . LYS A 1 260 ? -0.837 5.750 -26.974 1.00 98.25 260 LYS A N 1
ATOM 2138 C CA . LYS A 1 260 ? -0.224 4.616 -27.681 1.00 98.25 260 LYS A CA 1
ATOM 2139 C C . LYS A 1 260 ? 0.003 3.429 -26.746 1.00 98.25 260 LYS A C 1
ATOM 2141 O O . LYS A 1 260 ? -0.320 2.300 -27.100 1.00 98.25 260 LYS A O 1
ATOM 2146 N N . HIS A 1 261 ? 0.594 3.672 -25.580 1.00 97.56 261 HIS A N 1
ATOM 2147 C CA . HIS A 1 261 ? 0.882 2.620 -24.615 1.00 97.56 261 HIS A CA 1
ATOM 2148 C C . HIS A 1 261 ? -0.392 2.067 -23.966 1.00 97.56 261 HIS A C 1
ATOM 2150 O O . HIS A 1 261 ? -0.470 0.860 -23.779 1.00 97.56 261 HIS A O 1
ATOM 2156 N N . MET A 1 262 ? -1.402 2.900 -23.706 1.00 96.50 262 MET A N 1
ATOM 2157 C CA . MET A 1 262 ? -2.700 2.445 -23.203 1.00 96.50 262 MET A CA 1
ATOM 2158 C C . MET A 1 262 ? -3.397 1.516 -24.202 1.00 96.50 262 MET A C 1
ATOM 2160 O O . MET A 1 262 ? -3.841 0.441 -23.818 1.00 96.50 262 MET A O 1
ATOM 2164 N N . ASN A 1 263 ? -3.430 1.876 -25.489 1.00 97.62 263 ASN A N 1
ATOM 2165 C CA . ASN A 1 263 ? -4.012 1.015 -26.523 1.00 97.62 263 ASN A CA 1
ATOM 2166 C C . ASN A 1 263 ? -3.287 -0.334 -26.604 1.00 97.62 263 ASN A C 1
ATOM 2168 O O . ASN A 1 263 ? -3.936 -1.370 -26.617 1.00 97.62 263 ASN A O 1
ATOM 2172 N N . LEU A 1 264 ? -1.950 -0.334 -26.557 1.00 97.62 264 LEU A N 1
ATOM 2173 C CA . LEU A 1 264 ? -1.173 -1.577 -26.530 1.00 97.62 264 LEU A CA 1
ATOM 2174 C C . LEU A 1 264 ? -1.456 -2.420 -25.278 1.00 97.62 264 LEU A C 1
ATOM 2176 O O . LEU A 1 264 ? -1.507 -3.641 -25.374 1.00 97.62 264 LEU A O 1
ATOM 2180 N N . ALA A 1 265 ? -1.656 -1.794 -24.114 1.00 95.94 265 ALA A N 1
ATOM 2181 C CA . ALA A 1 265 ? -2.046 -2.512 -22.903 1.00 95.94 265 ALA A CA 1
ATOM 2182 C C . ALA A 1 265 ? -3.406 -3.204 -23.086 1.00 95.94 265 ALA A C 1
ATOM 2184 O O . ALA A 1 265 ? -3.534 -4.387 -22.777 1.00 95.94 265 ALA A O 1
ATOM 2185 N N . LEU A 1 266 ? -4.393 -2.487 -23.637 1.00 95.19 266 LEU A N 1
ATOM 2186 C CA . LEU A 1 266 ? -5.731 -3.013 -23.922 1.00 95.19 266 LEU A CA 1
ATOM 2187 C C . LEU A 1 266 ? -5.699 -4.146 -24.958 1.00 95.19 266 LEU A C 1
ATOM 2189 O O . LEU A 1 266 ? -6.327 -5.180 -24.742 1.00 95.19 266 LEU A O 1
ATOM 2193 N N . ASP A 1 267 ? -4.927 -3.991 -26.037 1.00 97.19 267 ASP A N 1
ATOM 2194 C CA . ASP A 1 267 ? -4.757 -5.014 -27.079 1.00 97.19 267 ASP A CA 1
ATOM 2195 C C . ASP A 1 267 ? -4.126 -6.302 -26.521 1.00 97.19 267 ASP A C 1
ATOM 2197 O O . ASP A 1 267 ? -4.444 -7.406 -26.963 1.00 97.19 267 ASP A O 1
ATOM 2201 N N . LEU A 1 268 ? -3.258 -6.168 -25.514 1.00 96.38 268 LEU A N 1
ATOM 2202 C CA . LEU A 1 268 ? -2.644 -7.279 -24.781 1.00 96.38 268 LEU A CA 1
ATOM 2203 C C . LEU A 1 268 ? -3.520 -7.802 -23.625 1.00 96.38 268 LEU A C 1
ATOM 2205 O O . LEU A 1 268 ? -3.074 -8.662 -22.865 1.00 96.38 268 LEU A O 1
ATOM 2209 N N . GLY A 1 269 ? -4.757 -7.315 -23.494 1.00 93.88 269 GLY A N 1
ATOM 2210 C CA . GLY A 1 269 ? -5.751 -7.822 -22.549 1.00 93.88 269 GLY A CA 1
ATOM 2211 C C . GLY A 1 269 ? -5.736 -7.179 -21.161 1.00 93.88 269 GLY A C 1
ATOM 2212 O O . GLY A 1 269 ? -6.334 -7.741 -20.245 1.00 93.88 269 GLY A O 1
ATOM 2213 N N . TRP A 1 270 ? -5.084 -6.025 -20.973 1.00 90.88 270 TRP A N 1
ATOM 2214 C CA . TRP A 1 270 ? -5.130 -5.303 -19.697 1.00 90.88 270 TRP A CA 1
ATOM 2215 C C . TRP A 1 270 ? -6.565 -4.891 -19.354 1.00 90.88 270 TRP A C 1
ATOM 2217 O O . TRP A 1 270 ? -7.202 -4.145 -20.097 1.00 90.88 270 TRP A O 1
ATOM 2227 N N . ASN A 1 271 ? -7.070 -5.360 -18.216 1.00 82.56 271 ASN A N 1
ATOM 2228 C CA . ASN A 1 271 ? -8.418 -5.055 -17.729 1.00 82.56 271 ASN A CA 1
ATOM 2229 C C . ASN A 1 271 ? -8.457 -4.707 -16.233 1.00 82.56 271 ASN A C 1
ATOM 2231 O O . ASN A 1 271 ? -9.500 -4.281 -15.736 1.00 82.56 271 ASN A O 1
ATOM 2235 N N . ASP A 1 272 ? -7.331 -4.850 -15.535 1.00 70.00 272 ASP A N 1
ATOM 2236 C CA . ASP A 1 272 ? -7.237 -4.643 -14.101 1.00 70.00 272 ASP A CA 1
ATOM 2237 C C . ASP A 1 272 ? -6.696 -3.244 -13.789 1.00 70.00 272 ASP A C 1
ATOM 2239 O O . ASP A 1 272 ? -5.545 -2.913 -14.049 1.00 70.00 272 ASP A O 1
ATOM 2243 N N . VAL A 1 273 ? -7.552 -2.391 -13.236 1.00 65.19 273 VAL A N 1
ATOM 2244 C CA . VAL A 1 273 ? -7.168 -1.073 -12.700 1.00 65.19 273 VAL A CA 1
ATOM 2245 C C . VAL A 1 273 ? -7.228 -1.042 -11.173 1.00 65.19 273 VAL A C 1
ATOM 2247 O O . VAL A 1 273 ? -7.071 0.019 -10.570 1.00 65.19 273 VAL A O 1
ATOM 2250 N N . SER A 1 274 ? -7.523 -2.181 -10.544 1.00 52.22 274 SER A N 1
ATOM 2251 C CA . SER A 1 274 ? -7.682 -2.302 -9.097 1.00 52.22 274 SER A CA 1
ATOM 2252 C C . SER A 1 274 ? -6.331 -2.388 -8.392 1.00 52.22 274 SER A C 1
ATOM 2254 O O . SER A 1 274 ? -6.166 -1.780 -7.333 1.00 52.22 274 SER A O 1
ATOM 2256 N N . ASP A 1 275 ? -5.340 -3.005 -9.041 1.00 48.12 275 ASP A N 1
ATOM 2257 C CA . ASP A 1 275 ? -3.979 -3.131 -8.528 1.00 48.12 275 ASP A CA 1
ATOM 2258 C C . ASP A 1 275 ? -3.030 -2.034 -9.040 1.00 48.12 275 ASP A C 1
ATOM 2260 O O . ASP A 1 275 ? -1.954 -2.245 -9.605 1.00 48.12 275 ASP A O 1
ATOM 2264 N N . ILE A 1 276 ? -3.446 -0.790 -8.824 1.00 54.12 276 ILE A N 1
ATOM 2265 C CA . ILE A 1 276 ? -2.598 0.387 -8.992 1.00 54.12 276 ILE A CA 1
ATOM 2266 C C . ILE A 1 276 ? -1.752 0.554 -7.713 1.00 54.12 276 ILE A C 1
ATOM 2268 O O . ILE A 1 276 ? -1.890 1.512 -6.952 1.00 54.12 276 ILE A O 1
ATOM 2272 N N . ARG A 1 277 ? -0.877 -0.415 -7.411 1.00 48.81 277 ARG A N 1
ATOM 2273 C CA . ARG A 1 277 ? 0.011 -0.329 -6.233 1.00 48.81 277 ARG A CA 1
ATOM 2274 C C . ARG A 1 277 ? 1.015 0.832 -6.334 1.00 48.81 277 ARG A C 1
ATOM 2276 O O . ARG A 1 277 ? 1.412 1.379 -5.306 1.00 48.81 277 ARG A O 1
ATOM 2283 N N . TYR A 1 278 ? 1.350 1.270 -7.556 1.00 47.50 278 TYR A N 1
ATOM 2284 C CA . TYR A 1 278 ? 2.418 2.248 -7.817 1.00 47.50 278 TYR A CA 1
ATOM 2285 C C . TYR A 1 278 ? 2.101 3.346 -8.853 1.00 47.50 278 TYR A C 1
ATOM 2287 O O . TYR A 1 278 ? 3.026 4.062 -9.246 1.00 47.50 278 TYR A O 1
ATOM 2295 N N . VAL A 1 279 ? 0.837 3.517 -9.278 1.00 39.72 279 VAL A N 1
ATOM 2296 C CA . VAL A 1 279 ? 0.400 4.635 -10.155 1.00 39.72 279 VAL A CA 1
ATOM 2297 C C . VAL A 1 279 ? -0.303 5.741 -9.380 1.00 39.72 279 VAL A C 1
ATOM 2299 O O . VAL A 1 279 ? -1.049 5.447 -8.430 1.00 39.72 279 VAL A O 1
#

Organism: NCBI:txid1483573